Protein AF-A0A8J2IE75-F1 (afdb_monomer_lite)

Organism: NCBI:txid119953

InterPro domains:
  IPR010730 Heterokaryon incompatibility [PF06985] (100-246)

Radius of gyration: 20.46 Å; chains: 1; bounding box: 69×43×60 Å

pLDDT: mean 77.26, std 18.81, range [24.53, 98.06]

Foldseek 3Di:
DDDPDPADWAKEFDPDDPVPPPGPHFHDWDQFCLDPVNLVVQLVVLVVLQVPLVCPQVLNVDDDDDDFAQWWWFWDQDPVGIWIAIDGRVPPDPPDPQHEEEEAEAAAPDNQDFAAPVCNVVRRVTDDLVSFAQAVNLVSVSCVSNPHRIYDDCRHGFHPPDPPSCVVRVVCVLVVLLRHSEYEYQLPDNHSNPHQRDGADADPQKDWDWDQDPVRDTIIMIMHGPVVVVVSCPGPSNPDPVVVSNVPRHSHYHYRTRTGDD

Secondary structure (DSSP, 8-state):
--------EEEE--TT-GGGTTS--BPP--SSTT-HHHHHHHHHHHHHHHHT-SSSSTTTT--------SEEEEEEEETTEEEEEEEEGGGS-TT--S--EEEEE---S--S----TTTHHHHHH---GGGS-HHHHHHHHHHHHHT-SEEE-HHHHS-TT-HHHHHHHHHHHHHHHHH-SEEEEE-S-SSTTT-S-SPP---TT-EEEEEE-TTS-EEEEEEEEHHHHHHHHTSTTTTSTTHHHHHHH-SSEEE--SS---

Structure (mmCIF, N/CA/C/O backbone):
data_AF-A0A8J2IE75-F1
#
_entry.id   AF-A0A8J2IE75-F1
#
loop_
_atom_site.group_PDB
_atom_site.id
_atom_site.type_symbol
_atom_site.label_atom_id
_atom_site.label_alt_id
_atom_site.label_comp_id
_atom_site.label_asym_id
_atom_site.label_entity_id
_atom_site.label_seq_id
_atom_site.pdbx_PDB_ins_code
_atom_site.Cartn_x
_atom_site.Cartn_y
_atom_site.Cartn_z
_atom_site.occupancy
_atom_site.B_iso_or_equiv
_atom_site.auth_seq_id
_atom_site.auth_comp_id
_atom_site.auth_asym_id
_atom_site.auth_atom_id
_atom_site.pdbx_PDB_model_num
ATOM 1 N N . MET A 1 1 ? 49.402 -20.987 -9.834 1.00 31.31 1 MET A N 1
ATOM 2 C CA . MET A 1 1 ? 48.646 -19.854 -10.408 1.00 31.31 1 MET A CA 1
ATOM 3 C C . MET A 1 1 ? 47.177 -20.227 -10.403 1.00 31.31 1 MET A C 1
ATOM 5 O O . MET A 1 1 ? 46.798 -21.130 -11.133 1.00 31.31 1 MET A O 1
ATOM 9 N N . ARG A 1 2 ? 46.382 -19.639 -9.503 1.00 25.55 2 ARG A N 1
ATOM 10 C CA . ARG A 1 2 ? 44.928 -19.842 -9.479 1.00 25.55 2 ARG A CA 1
ATOM 11 C C . ARG A 1 2 ? 44.323 -18.930 -10.543 1.00 25.55 2 ARG A C 1
ATOM 13 O O . ARG A 1 2 ? 44.574 -17.729 -10.510 1.00 25.55 2 ARG A O 1
ATOM 20 N N . HIS A 1 3 ? 43.582 -19.507 -11.483 1.00 24.53 3 HIS A N 1
ATOM 21 C CA . HIS A 1 3 ? 42.699 -18.740 -12.354 1.00 24.53 3 HIS A CA 1
ATOM 22 C C . HIS A 1 3 ? 41.699 -17.975 -11.471 1.00 24.53 3 HIS A C 1
ATOM 24 O O . HIS A 1 3 ? 41.117 -18.590 -10.575 1.00 24.53 3 HIS A O 1
ATOM 30 N N . PRO A 1 4 ? 41.500 -16.663 -11.672 1.00 30.36 4 PRO A N 1
ATOM 31 C CA . PRO A 1 4 ? 40.387 -15.970 -11.050 1.00 30.36 4 PRO A CA 1
ATOM 32 C C . PRO A 1 4 ? 39.108 -16.487 -11.714 1.00 30.36 4 PRO A C 1
ATOM 34 O O . PRO A 1 4 ? 38.895 -16.274 -12.909 1.00 30.36 4 PRO A O 1
ATOM 37 N N . GLU A 1 5 ? 38.281 -17.216 -10.965 1.00 31.00 5 GLU A N 1
ATOM 38 C CA . GLU A 1 5 ? 36.917 -17.501 -11.400 1.00 31.00 5 GLU A CA 1
ATOM 39 C C . GLU A 1 5 ? 36.186 -16.164 -11.540 1.00 31.00 5 GLU A C 1
ATOM 41 O O . GLU A 1 5 ? 35.927 -15.461 -10.562 1.00 31.00 5 GLU A O 1
ATOM 46 N N . PHE A 1 6 ? 35.895 -15.778 -12.781 1.00 34.22 6 PHE A N 1
ATOM 47 C CA . PHE A 1 6 ? 35.007 -14.662 -13.059 1.00 34.22 6 PHE A CA 1
ATOM 48 C C . PHE A 1 6 ? 33.631 -15.010 -12.485 1.00 34.22 6 PHE A C 1
ATOM 50 O O . PHE A 1 6 ? 32.978 -15.944 -12.948 1.00 34.22 6 PHE A O 1
ATOM 57 N N . GLY A 1 7 ? 33.215 -14.269 -11.455 1.00 37.53 7 GLY A N 1
ATOM 58 C CA . GLY A 1 7 ? 31.926 -14.445 -10.794 1.00 37.53 7 GLY A CA 1
ATOM 59 C C . GLY A 1 7 ? 30.775 -14.472 -11.799 1.00 37.53 7 GLY A C 1
ATOM 60 O O . GLY A 1 7 ? 30.774 -13.713 -12.770 1.00 37.53 7 GLY A O 1
ATOM 61 N N . LYS A 1 8 ? 29.812 -15.373 -11.567 1.00 40.66 8 LYS A N 1
ATOM 62 C CA . LYS A 1 8 ? 28.596 -15.530 -12.376 1.00 40.66 8 LYS A CA 1
ATOM 63 C C . LYS A 1 8 ? 27.978 -14.152 -12.663 1.00 40.66 8 LYS A C 1
ATOM 65 O O . LYS A 1 8 ? 27.590 -13.448 -11.733 1.00 40.66 8 LYS A O 1
ATOM 70 N N . LYS A 1 9 ? 27.936 -13.764 -13.940 1.00 41.84 9 LYS A N 1
ATOM 71 C CA . LYS A 1 9 ? 27.314 -12.525 -14.429 1.00 41.84 9 LYS A CA 1
ATOM 72 C C . LYS A 1 9 ? 25.872 -12.838 -14.828 1.00 41.84 9 LYS A C 1
ATOM 74 O O . LYS A 1 9 ? 25.649 -13.858 -15.475 1.00 41.84 9 LYS A O 1
ATOM 79 N N . GLN A 1 10 ? 24.922 -11.981 -14.465 1.00 49.03 10 GLN A N 1
ATOM 80 C CA . GLN A 1 10 ? 23.554 -12.028 -14.993 1.00 49.03 10 GLN A CA 1
ATOM 81 C C . GLN A 1 10 ? 23.362 -10.881 -15.991 1.00 49.03 10 GLN A C 1
ATOM 83 O O . GLN A 1 10 ? 23.941 -9.803 -15.826 1.00 49.03 10 GLN A O 1
ATOM 88 N N . ILE A 1 11 ? 22.609 -11.143 -17.058 1.00 47.25 11 ILE A N 1
ATOM 89 C CA . ILE A 1 11 ? 22.367 -10.207 -18.160 1.00 47.25 11 ILE A CA 1
ATOM 90 C C . ILE A 1 11 ? 20.883 -9.851 -18.131 1.00 47.25 11 ILE A C 1
ATOM 92 O O . ILE A 1 11 ? 20.051 -10.742 -18.233 1.00 47.25 11 ILE A O 1
ATOM 96 N N . LEU A 1 12 ? 20.561 -8.565 -17.978 1.00 51.00 12 LEU A N 1
ATOM 97 C CA . LEU A 1 12 ? 19.183 -8.071 -18.033 1.00 51.00 12 LEU A CA 1
ATOM 98 C C . LEU A 1 12 ? 18.911 -7.550 -19.455 1.00 51.00 12 LEU A C 1
ATOM 100 O O . LEU A 1 12 ? 19.639 -6.669 -19.936 1.00 51.00 12 LEU A O 1
ATOM 104 N N . THR A 1 13 ? 17.894 -8.090 -20.124 1.00 42.47 13 THR A N 1
ATOM 105 C CA . THR A 1 13 ? 17.509 -7.781 -21.516 1.00 42.47 13 THR A CA 1
ATOM 106 C C . THR A 1 13 ? 16.141 -7.082 -21.554 1.00 42.47 13 THR A C 1
ATOM 108 O O . THR A 1 13 ? 15.411 -7.065 -20.564 1.00 42.47 13 THR A O 1
ATOM 111 N N . GLN A 1 14 ? 15.796 -6.414 -22.662 1.00 40.91 14 GLN A N 1
ATOM 112 C CA . GLN A 1 14 ? 14.449 -5.858 -22.848 1.00 40.91 14 GLN A CA 1
ATOM 113 C C . GLN A 1 14 ? 13.489 -6.948 -23.348 1.00 40.91 14 GLN A C 1
ATOM 115 O O . GLN A 1 14 ? 13.896 -7.898 -24.006 1.00 40.91 14 GLN A O 1
ATOM 120 N N . ALA A 1 15 ? 12.201 -6.827 -23.013 1.00 39.53 15 ALA A N 1
ATOM 121 C CA . ALA A 1 15 ? 11.195 -7.796 -23.434 1.00 39.53 15 ALA A CA 1
ATOM 122 C C . ALA A 1 15 ? 11.012 -7.761 -24.964 1.00 39.53 15 ALA A C 1
ATOM 124 O O . ALA A 1 15 ? 10.585 -6.736 -25.497 1.00 39.53 15 ALA A O 1
ATOM 125 N N . GLY A 1 16 ? 11.298 -8.881 -25.641 1.00 43.88 16 GLY A N 1
ATOM 126 C CA . GLY A 1 16 ? 11.045 -9.061 -27.078 1.00 43.88 16 GLY A CA 1
ATOM 127 C C . GLY A 1 16 ? 12.167 -9.695 -27.908 1.00 43.88 16 GLY A C 1
ATOM 128 O O . GLY A 1 16 ? 11.951 -9.902 -29.098 1.00 43.88 16 GLY A O 1
ATOM 129 N N . ASP A 1 17 ? 13.322 -10.033 -27.324 1.00 41.34 17 ASP A N 1
ATOM 130 C CA . ASP A 1 17 ? 14.507 -10.443 -28.095 1.00 41.34 17 ASP A CA 1
ATOM 131 C C . ASP A 1 17 ? 14.844 -11.941 -28.041 1.00 41.34 17 ASP A C 1
ATOM 133 O O . ASP A 1 17 ? 14.880 -12.558 -26.981 1.00 41.34 17 ASP A O 1
ATOM 137 N N . ASP A 1 18 ? 15.224 -12.509 -29.193 1.00 42.56 18 ASP A N 1
ATOM 138 C CA . ASP A 1 18 ? 15.774 -13.875 -29.355 1.00 42.56 18 ASP A CA 1
ATOM 139 C C . ASP A 1 18 ? 17.221 -14.014 -28.817 1.00 42.56 18 ASP A C 1
ATOM 141 O O . ASP A 1 18 ? 17.862 -15.057 -28.929 1.00 42.56 18 ASP A O 1
ATOM 145 N N . LEU A 1 19 ? 17.758 -12.964 -28.184 1.00 43.94 19 LEU A N 1
ATOM 146 C CA . LEU A 1 19 ? 19.047 -13.010 -27.480 1.00 43.94 19 LEU A CA 1
ATOM 147 C C . LEU A 1 19 ? 18.981 -13.844 -26.181 1.00 43.94 19 LEU A C 1
ATOM 149 O O . LEU A 1 19 ? 20.022 -14.176 -25.614 1.00 43.94 19 LEU A O 1
ATOM 153 N N . GLY A 1 20 ? 17.771 -14.202 -25.738 1.00 41.31 20 GLY A N 1
ATOM 154 C CA . GLY A 1 20 ? 17.464 -14.915 -24.497 1.00 41.31 20 GLY A CA 1
ATOM 155 C C . GLY A 1 20 ? 17.652 -16.434 -24.500 1.00 41.31 20 GLY A C 1
ATOM 156 O O . GLY A 1 20 ? 17.526 -17.080 -23.458 1.00 41.31 20 GLY A O 1
ATOM 157 N N . ARG A 1 21 ? 17.982 -17.069 -25.638 1.00 38.78 21 ARG A N 1
ATOM 158 C CA . ARG A 1 21 ? 18.232 -18.525 -25.671 1.00 38.78 21 ARG A CA 1
ATOM 159 C C . ARG A 1 21 ? 19.550 -18.878 -24.967 1.00 38.78 21 ARG A C 1
ATOM 161 O O . ARG A 1 21 ? 20.581 -19.071 -25.603 1.00 38.78 21 ARG A O 1
ATOM 168 N N . GLY A 1 22 ? 19.496 -18.998 -23.640 1.00 39.81 22 GLY A N 1
ATOM 169 C CA . GLY A 1 22 ? 20.599 -19.441 -22.777 1.00 39.81 22 GLY A CA 1
ATOM 170 C C . GLY A 1 22 ? 21.086 -18.413 -21.753 1.00 39.81 22 GLY A C 1
ATOM 171 O O . GLY A 1 22 ? 21.993 -18.724 -20.980 1.00 39.81 22 GLY A O 1
ATOM 172 N N . LEU A 1 23 ? 20.496 -17.217 -21.716 1.00 47.19 23 LEU A N 1
ATOM 173 C CA . LEU A 1 23 ? 20.739 -16.208 -20.686 1.00 47.19 23 LEU A CA 1
ATOM 174 C C . LEU A 1 23 ? 19.505 -16.139 -19.781 1.00 47.19 23 LEU A C 1
ATOM 176 O O . LEU A 1 23 ? 18.385 -16.217 -20.269 1.00 47.19 23 LEU A O 1
ATOM 180 N N . ASN A 1 24 ? 19.696 -16.046 -18.462 1.00 43.94 24 ASN A N 1
ATOM 181 C CA . ASN A 1 24 ? 18.584 -15.812 -17.536 1.00 43.94 24 ASN A CA 1
ATOM 182 C C . ASN A 1 24 ? 18.007 -14.417 -17.824 1.00 43.94 24 ASN A C 1
ATOM 184 O O . ASN A 1 24 ? 18.530 -13.431 -17.308 1.00 43.94 24 ASN A O 1
ATOM 188 N N . ASP A 1 25 ? 16.985 -14.349 -18.676 1.00 46.88 25 ASP A N 1
ATOM 189 C CA . ASP A 1 25 ? 16.278 -13.120 -19.032 1.00 46.88 25 ASP A CA 1
ATOM 190 C C . ASP A 1 25 ? 15.529 -12.577 -17.814 1.00 46.88 25 ASP A C 1
ATOM 192 O O . ASP A 1 25 ? 14.413 -12.987 -17.494 1.00 46.88 25 ASP A O 1
ATOM 196 N N . CYS A 1 26 ? 16.144 -11.631 -17.118 1.00 50.06 26 CYS A N 1
ATOM 197 C CA . CYS A 1 26 ? 15.446 -10.802 -16.147 1.00 50.06 26 CYS A CA 1
ATOM 198 C C . CYS A 1 26 ? 14.923 -9.542 -16.848 1.00 50.06 26 CYS A C 1
ATOM 200 O O . CYS A 1 26 ? 15.597 -8.964 -17.708 1.00 50.06 26 CYS A O 1
ATOM 202 N N . ARG A 1 27 ? 13.718 -9.111 -16.460 1.00 55.66 27 ARG A N 1
ATOM 203 C CA . ARG A 1 27 ? 13.031 -7.953 -17.047 1.00 55.66 27 ARG A CA 1
ATOM 204 C C . ARG A 1 27 ? 13.875 -6.676 -16.903 1.00 55.66 27 ARG A C 1
ATOM 206 O O . ARG A 1 27 ? 14.602 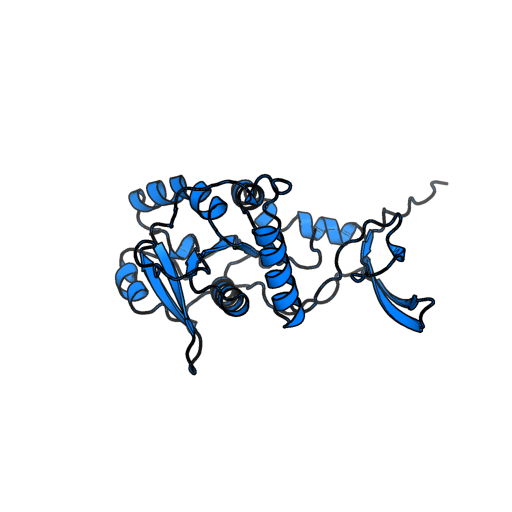-6.521 -15.918 1.00 55.66 27 ARG A O 1
ATOM 213 N N . PRO A 1 28 ? 13.772 -5.730 -17.853 1.00 58.09 28 PRO A N 1
ATOM 214 C CA . PRO A 1 28 ? 14.539 -4.498 -17.788 1.00 58.09 28 PRO A CA 1
ATOM 215 C C . PRO A 1 28 ? 14.146 -3.686 -16.549 1.00 58.09 28 PRO A C 1
ATOM 217 O O . PRO A 1 28 ? 12.966 -3.528 -16.233 1.00 58.09 28 PRO A O 1
ATOM 220 N N . ILE A 1 29 ? 15.149 -3.129 -15.868 1.00 63.41 29 ILE A N 1
ATOM 221 C CA . ILE A 1 29 ? 14.944 -2.278 -14.694 1.00 63.41 29 ILE A CA 1
ATOM 222 C C . ILE A 1 29 ? 14.234 -1.002 -15.150 1.00 63.41 29 ILE A C 1
ATOM 224 O O . ILE A 1 29 ? 14.841 -0.122 -15.766 1.00 63.41 29 ILE A O 1
ATOM 228 N N . SER A 1 30 ? 12.946 -0.877 -14.833 1.00 70.88 30 SER A N 1
ATOM 229 C CA . SER A 1 30 ? 12.264 0.412 -14.930 1.00 70.88 30 SER A CA 1
ATOM 230 C C . SER A 1 30 ? 12.963 1.394 -13.979 1.00 70.88 30 SER A C 1
ATOM 232 O O . SER A 1 30 ? 13.341 1.004 -12.885 1.00 70.88 30 SER A O 1
ATOM 234 N N . LEU A 1 31 ? 13.206 2.651 -14.355 1.00 72.31 31 LEU A N 1
ATOM 235 C CA . LEU A 1 31 ? 13.865 3.615 -13.450 1.00 72.31 31 LEU A CA 1
ATOM 236 C C . LEU A 1 31 ? 12.861 4.381 -12.579 1.00 72.31 31 LEU A C 1
ATOM 238 O O . LEU A 1 31 ? 13.187 4.818 -11.476 1.00 72.31 31 LEU A O 1
ATOM 242 N N . ASP A 1 32 ? 11.621 4.475 -13.043 1.00 81.19 32 ASP A N 1
ATOM 243 C CA . ASP A 1 32 ? 10.509 5.058 -12.308 1.00 81.19 32 ASP A CA 1
ATOM 244 C C . ASP A 1 32 ? 9.474 3.956 -12.012 1.00 81.19 32 ASP A C 1
ATOM 246 O O . ASP A 1 32 ? 8.857 3.415 -12.940 1.00 81.19 32 ASP A O 1
ATOM 250 N N . PRO A 1 33 ? 9.307 3.560 -10.735 1.00 81.19 33 PRO A N 1
ATOM 251 C CA . PRO A 1 33 ? 8.394 2.485 -10.355 1.00 81.19 33 PRO A CA 1
ATOM 252 C C . PRO A 1 33 ? 6.932 2.762 -10.713 1.00 81.19 33 PRO A C 1
ATOM 254 O O . PRO A 1 33 ? 6.176 1.801 -10.811 1.00 81.19 33 PRO A O 1
ATOM 257 N N . LEU A 1 34 ? 6.550 4.015 -10.978 1.00 85.06 34 LEU A N 1
ATOM 258 C CA . LEU A 1 34 ? 5.210 4.387 -11.437 1.00 85.06 34 LEU A CA 1
ATOM 259 C C . LEU A 1 34 ? 5.218 5.145 -12.770 1.00 85.06 34 LEU A C 1
ATOM 261 O O . LEU A 1 34 ? 4.305 5.920 -13.037 1.00 85.06 34 LEU A O 1
ATOM 265 N N . SER A 1 35 ? 6.200 4.895 -13.644 1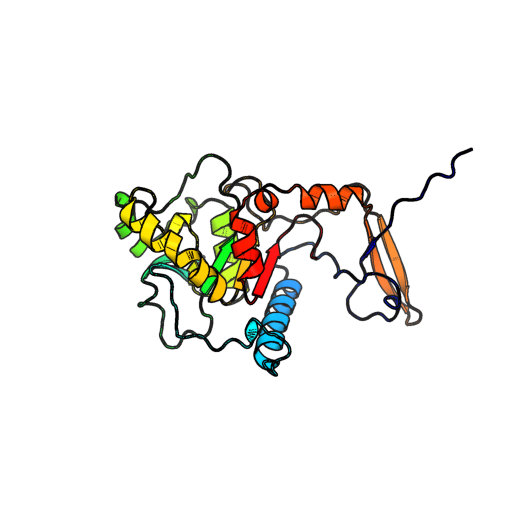.00 87.12 35 SER A N 1
ATOM 266 C CA . SER A 1 35 ? 6.092 5.379 -15.026 1.00 87.12 35 SER A CA 1
ATOM 267 C C . SER A 1 35 ? 4.813 4.851 -15.688 1.00 87.12 35 SER A C 1
ATOM 269 O O . SER A 1 35 ? 4.395 3.725 -15.396 1.00 87.12 35 SER A O 1
ATOM 271 N N . ASP A 1 36 ? 4.242 5.605 -16.631 1.00 87.25 36 ASP A N 1
ATOM 272 C CA . ASP A 1 36 ? 3.045 5.185 -17.380 1.00 87.25 36 ASP A CA 1
ATOM 273 C C . ASP A 1 36 ? 3.207 3.780 -17.969 1.00 87.25 36 ASP A C 1
ATOM 275 O O . ASP A 1 36 ? 2.296 2.955 -17.907 1.00 87.25 36 ASP A O 1
ATOM 279 N N . ARG A 1 37 ? 4.410 3.476 -18.477 1.00 86.19 37 ARG A N 1
ATOM 280 C CA . ARG A 1 37 ? 4.740 2.150 -18.997 1.00 86.19 37 ARG A CA 1
ATOM 281 C C . ARG A 1 37 ? 4.670 1.077 -17.911 1.00 86.19 37 ARG A C 1
ATOM 283 O O . ARG A 1 37 ? 4.036 0.055 -18.137 1.00 86.19 37 ARG A O 1
ATOM 290 N N . THR A 1 38 ? 5.266 1.322 -16.741 1.00 86.69 38 THR A N 1
ATOM 291 C CA . THR A 1 38 ? 5.213 0.387 -15.604 1.00 86.69 38 THR A CA 1
ATOM 292 C C . THR A 1 38 ? 3.766 0.125 -15.178 1.00 86.69 38 THR A C 1
ATOM 294 O O . THR A 1 38 ? 3.393 -1.019 -14.940 1.00 86.69 38 THR A O 1
ATOM 297 N N . ILE A 1 39 ? 2.940 1.173 -15.099 1.00 90.19 39 ILE A N 1
ATOM 298 C CA . ILE A 1 39 ? 1.526 1.064 -14.711 1.00 90.19 39 ILE A CA 1
ATOM 299 C C . ILE A 1 39 ? 0.748 0.214 -15.722 1.00 90.19 39 ILE A C 1
ATOM 301 O O . ILE A 1 39 ? -0.024 -0.657 -15.318 1.00 90.19 39 ILE A O 1
ATOM 305 N N . ILE A 1 40 ? 0.953 0.452 -17.023 1.00 89.75 40 ILE A N 1
ATOM 306 C CA . ILE A 1 40 ? 0.339 -0.339 -18.098 1.00 89.75 40 ILE A CA 1
ATOM 307 C C . ILE A 1 40 ? 0.770 -1.802 -17.982 1.00 89.75 40 ILE A C 1
ATOM 309 O O . ILE A 1 40 ? -0.092 -2.673 -17.910 1.00 89.75 40 ILE A O 1
ATOM 313 N N . ASP A 1 41 ? 2.076 -2.062 -17.878 1.00 88.69 41 ASP A N 1
ATOM 314 C CA . ASP A 1 41 ? 2.619 -3.420 -17.806 1.00 88.69 41 ASP A CA 1
ATOM 315 C C . ASP A 1 41 ? 2.055 -4.189 -16.593 1.00 88.69 41 ASP A C 1
ATOM 317 O O . ASP A 1 41 ? 1.598 -5.321 -16.734 1.00 88.69 41 ASP A O 1
ATOM 321 N N . VAL A 1 42 ? 2.004 -3.569 -15.404 1.00 89.25 42 VAL A N 1
ATOM 322 C CA . VAL A 1 42 ? 1.445 -4.201 -14.191 1.00 89.25 42 VAL A CA 1
ATOM 323 C C . VAL A 1 42 ? -0.039 -4.530 -14.368 1.00 89.25 42 VAL A C 1
ATOM 325 O O . VAL A 1 42 ? -0.472 -5.629 -14.015 1.00 89.25 42 VAL A O 1
ATOM 328 N N . ARG A 1 43 ? -0.827 -3.611 -14.939 1.00 90.00 43 ARG A N 1
ATOM 329 C CA . ARG A 1 43 ? -2.253 -3.842 -15.218 1.00 90.00 43 ARG A CA 1
ATOM 330 C C . ARG A 1 43 ? -2.463 -4.960 -16.233 1.00 90.00 43 ARG A C 1
ATOM 332 O O . ARG A 1 43 ? -3.337 -5.800 -16.030 1.00 90.00 43 ARG A O 1
ATOM 339 N N . GLU A 1 44 ? -1.661 -4.995 -17.292 1.00 88.62 44 GLU A N 1
ATOM 340 C CA . GLU A 1 44 ? -1.711 -6.053 -18.302 1.00 88.62 44 GLU A CA 1
ATOM 341 C C . GLU A 1 44 ? -1.338 -7.415 -17.713 1.00 88.62 44 GLU A C 1
ATOM 343 O O . GLU A 1 44 ? -2.009 -8.401 -18.010 1.00 88.62 44 GLU A O 1
ATOM 348 N N . TRP A 1 45 ? -0.328 -7.490 -16.840 1.00 86.75 45 TRP A N 1
ATOM 349 C CA . TRP A 1 45 ? 0.049 -8.743 -16.179 1.00 86.75 45 TRP A CA 1
ATOM 350 C C . TRP A 1 45 ? -1.042 -9.262 -15.244 1.00 86.75 45 TRP A C 1
ATOM 352 O O . TRP A 1 45 ? -1.353 -10.452 -15.296 1.00 86.75 45 TRP A O 1
ATOM 362 N N . MET A 1 46 ? -1.649 -8.388 -14.432 1.00 86.38 46 MET A N 1
ATOM 363 C CA . MET A 1 46 ? -2.781 -8.769 -13.575 1.00 86.38 46 MET A CA 1
ATOM 364 C C . MET A 1 46 ? -3.956 -9.265 -14.419 1.00 86.38 46 MET A C 1
ATOM 366 O O . MET A 1 46 ? -4.482 -10.345 -14.167 1.00 86.38 46 MET A O 1
ATOM 370 N N . LYS A 1 47 ? -4.318 -8.523 -15.473 1.00 85.19 47 LYS A N 1
ATOM 371 C CA . LYS A 1 47 ? -5.418 -8.900 -16.363 1.00 85.19 47 LYS A CA 1
ATOM 372 C C . LYS A 1 47 ? -5.155 -10.237 -17.055 1.00 85.19 47 LYS A C 1
ATOM 374 O O . LYS A 1 47 ? -6.019 -11.102 -17.055 1.00 85.19 47 LYS A O 1
ATOM 379 N N . LYS A 1 48 ? -3.953 -10.433 -17.602 1.00 83.75 48 LYS A N 1
ATOM 380 C CA . LYS A 1 48 ? -3.567 -11.691 -18.248 1.00 83.75 48 LYS A CA 1
ATOM 381 C C . LYS A 1 48 ? -3.689 -12.870 -17.282 1.00 83.75 48 LYS A C 1
ATOM 383 O O . LYS A 1 48 ? -4.245 -13.896 -17.644 1.00 83.75 48 LYS A O 1
ATOM 388 N N . CYS A 1 49 ? -3.223 -12.703 -16.045 1.00 79.31 49 CYS A N 1
ATOM 389 C CA . CYS A 1 49 ? -3.335 -13.725 -15.007 1.00 79.31 49 CYS A CA 1
ATOM 390 C C . CYS A 1 49 ? -4.796 -14.064 -14.656 1.00 79.31 49 CYS A C 1
ATOM 392 O O . CYS A 1 49 ? -5.122 -15.222 -14.395 1.00 79.31 49 CYS A O 1
ATOM 394 N N . GLU A 1 50 ? -5.677 -13.063 -14.652 1.00 78.31 50 GLU A N 1
ATOM 395 C CA . GLU A 1 50 ? -7.106 -13.222 -14.372 1.00 78.31 50 GLU A CA 1
ATOM 396 C C . GLU A 1 50 ? -7.887 -13.842 -15.540 1.00 78.31 50 GLU A C 1
ATOM 398 O O . GLU A 1 50 ? -8.790 -14.644 -15.298 1.00 78.31 50 GLU A O 1
ATOM 403 N N . ASP A 1 51 ? -7.529 -13.499 -16.778 1.00 76.19 51 ASP A N 1
ATOM 404 C CA . ASP A 1 51 ? -8.137 -14.026 -18.004 1.00 76.19 51 ASP A CA 1
ATOM 405 C C . ASP A 1 51 ? -7.685 -15.478 -18.272 1.00 76.19 51 ASP A C 1
ATOM 407 O O . ASP A 1 51 ? -8.475 -16.311 -18.717 1.00 76.19 51 ASP A O 1
ATOM 411 N N . GLU A 1 52 ? -6.433 -15.815 -17.943 1.00 68.81 52 GLU A N 1
ATOM 412 C CA . GLU A 1 52 ? -5.829 -17.147 -18.103 1.00 68.81 52 GLU A CA 1
ATOM 413 C C . GLU A 1 52 ? -6.049 -18.051 -16.872 1.00 68.81 52 GLU A C 1
ATOM 415 O O . GLU A 1 52 ? -5.207 -18.881 -16.532 1.00 68.81 52 GLU A O 1
ATOM 420 N N . ARG A 1 53 ? -7.203 -17.943 -16.194 1.00 63.59 53 ARG A N 1
ATOM 421 C CA . ARG A 1 53 ? -7.642 -18.893 -15.144 1.00 63.59 53 ARG A CA 1
ATOM 422 C C . ARG A 1 53 ? -8.010 -20.270 -15.727 1.00 63.59 53 ARG A C 1
ATOM 424 O O . ARG A 1 53 ? -9.060 -20.833 -15.432 1.00 63.59 53 ARG A O 1
ATOM 431 N N . ASP A 1 54 ? -7.143 -20.827 -16.563 1.00 59.75 54 ASP A N 1
ATOM 432 C CA . ASP A 1 54 ? -7.270 -22.141 -17.196 1.00 59.75 54 ASP A CA 1
ATOM 433 C C . ASP A 1 54 ? -6.777 -23.294 -16.295 1.00 59.75 54 ASP A C 1
ATOM 435 O O . ASP A 1 54 ? -6.749 -24.454 -16.708 1.00 59.75 54 ASP A O 1
ATOM 439 N N . GLY A 1 55 ? -6.398 -22.987 -15.048 1.00 58.53 55 GLY A N 1
ATOM 440 C CA . GLY A 1 55 ? -5.848 -23.936 -14.081 1.00 58.53 55 GLY A CA 1
ATOM 441 C C . GLY A 1 55 ? -4.319 -24.028 -14.076 1.00 58.53 55 GLY A C 1
ATOM 442 O O . GLY A 1 55 ? -3.763 -24.704 -13.206 1.00 58.53 55 GLY A O 1
ATOM 443 N N . SER A 1 56 ? -3.617 -23.329 -14.976 1.00 63.97 56 SER A N 1
ATOM 444 C CA . SER A 1 56 ? -2.148 -23.226 -14.950 1.00 63.97 56 SER A CA 1
ATOM 445 C C . SER A 1 56 ? -1.639 -22.439 -13.731 1.00 63.97 56 SER A C 1
ATOM 447 O O . SER A 1 56 ? -0.620 -22.795 -13.131 1.00 63.97 56 SER A O 1
ATOM 449 N N . HIS A 1 57 ? -2.388 -21.426 -13.282 1.00 67.38 57 HIS A N 1
ATOM 450 C CA . HIS A 1 57 ? -2.086 -20.643 -12.083 1.00 67.38 57 HIS A CA 1
ATOM 451 C C . HIS A 1 57 ? -2.777 -21.218 -10.844 1.00 67.38 57 HIS A C 1
ATOM 453 O O . HIS A 1 57 ? -3.886 -20.812 -10.494 1.00 67.38 57 HIS A O 1
ATOM 459 N N . LYS A 1 58 ? -2.111 -22.141 -10.140 1.00 64.00 58 LYS A N 1
ATOM 460 C CA . LYS A 1 58 ? -2.679 -22.840 -8.968 1.00 64.00 58 LYS A CA 1
ATOM 461 C C . LYS A 1 58 ? -3.229 -21.917 -7.877 1.00 64.00 58 LYS A C 1
ATOM 463 O O . LYS A 1 58 ? -4.239 -22.267 -7.290 1.00 64.00 58 LYS A O 1
ATOM 468 N N . ILE A 1 59 ? -2.579 -20.780 -7.609 1.00 66.06 59 ILE A N 1
ATOM 469 C CA . ILE A 1 59 ? -2.996 -19.817 -6.570 1.00 66.06 59 ILE A CA 1
ATOM 470 C C . ILE A 1 59 ? -4.126 -18.916 -7.091 1.00 66.06 59 ILE A C 1
ATOM 472 O O . ILE A 1 59 ? -5.149 -18.760 -6.435 1.00 66.06 59 ILE A O 1
ATOM 476 N N . CYS A 1 60 ? -3.991 -18.374 -8.304 1.00 66.44 60 CYS A N 1
ATOM 477 C CA . CYS A 1 60 ? -4.978 -17.448 -8.877 1.00 66.44 60 CYS A CA 1
ATOM 478 C C . CYS A 1 60 ? -6.275 -18.133 -9.340 1.00 66.44 60 CYS A C 1
ATOM 480 O O . CYS A 1 60 ? -7.294 -17.467 -9.518 1.00 66.44 60 CYS A O 1
ATOM 482 N N . SER A 1 61 ? -6.241 -19.456 -9.522 1.00 62.34 61 SER A N 1
ATOM 483 C CA . SER A 1 61 ? -7.405 -20.277 -9.875 1.00 62.34 61 SER A CA 1
ATOM 484 C C . SER A 1 61 ? -8.188 -20.768 -8.649 1.00 62.34 61 SER A C 1
ATOM 486 O O . SER A 1 61 ? -9.176 -21.483 -8.814 1.00 62.34 61 SER A O 1
ATOM 488 N N . LEU A 1 62 ? -7.768 -20.420 -7.423 1.00 61.25 62 LEU A N 1
ATOM 489 C CA . LEU A 1 62 ? -8.513 -20.773 -6.215 1.00 61.25 62 LEU A CA 1
ATOM 490 C C . LEU A 1 62 ? -9.823 -19.974 -6.160 1.00 61.25 62 LEU A C 1
ATOM 492 O O . LEU A 1 62 ? -9.835 -18.744 -6.066 1.00 61.25 62 LEU A O 1
ATOM 496 N N . SER A 1 63 ? -10.935 -20.704 -6.230 1.00 56.06 63 SER A N 1
ATOM 497 C CA . SER A 1 63 ? -12.264 -20.214 -5.871 1.00 56.06 63 SER A CA 1
ATOM 498 C C . SER A 1 63 ? -12.256 -19.857 -4.391 1.00 56.06 63 SER A C 1
ATOM 500 O O . SER A 1 63 ? -12.035 -20.738 -3.562 1.00 56.06 63 SER A O 1
ATOM 502 N N . GLU A 1 64 ? -12.525 -18.601 -4.061 1.00 62.03 64 GLU A N 1
ATOM 503 C CA . GLU A 1 64 ? -12.573 -18.141 -2.677 1.00 62.03 64 GLU A CA 1
ATOM 504 C C . GLU A 1 64 ? -13.941 -17.548 -2.356 1.00 62.03 64 GLU A C 1
ATOM 506 O O . GLU A 1 64 ? -14.526 -16.816 -3.160 1.00 62.03 64 GLU A O 1
ATOM 511 N N . ASP A 1 65 ? -14.435 -17.893 -1.165 1.00 63.00 65 ASP A N 1
ATOM 512 C CA . ASP A 1 65 ? -15.514 -17.170 -0.507 1.00 63.00 65 ASP A CA 1
ATOM 513 C C . ASP A 1 65 ? -15.142 -15.683 -0.421 1.00 63.00 65 ASP A C 1
ATOM 515 O O . ASP A 1 65 ? -13.972 -15.319 -0.299 1.00 63.00 65 ASP A O 1
ATOM 519 N N . ALA A 1 66 ? -16.134 -14.797 -0.492 1.00 74.69 66 ALA A N 1
ATOM 520 C CA . ALA A 1 66 ? -15.885 -13.362 -0.435 1.00 74.69 66 ALA A CA 1
ATOM 521 C C . ALA A 1 66 ? -15.320 -12.962 0.943 1.00 74.69 66 ALA A C 1
ATOM 523 O O . ALA A 1 66 ? -16.068 -12.789 1.905 1.00 74.69 66 ALA A O 1
ATOM 524 N N . PHE A 1 67 ? -13.999 -12.799 1.042 1.00 87.19 67 PHE A N 1
ATOM 525 C CA . PHE A 1 67 ? -13.336 -12.211 2.203 1.00 87.19 67 PHE A CA 1
ATOM 526 C C . PHE A 1 67 ? -13.099 -10.718 1.988 1.00 87.19 67 PHE A C 1
ATOM 528 O O . PHE A 1 67 ? -12.603 -10.284 0.947 1.00 87.19 67 PHE A O 1
ATOM 535 N N . VAL A 1 68 ? -13.377 -9.936 3.028 1.00 90.00 68 VAL A N 1
ATOM 536 C CA . VAL A 1 68 ? -12.954 -8.540 3.135 1.00 90.00 68 VAL A CA 1
ATOM 537 C C . VAL A 1 68 ? -12.357 -8.306 4.523 1.00 90.00 68 VAL A C 1
ATOM 539 O O . VAL A 1 68 ? -12.916 -8.800 5.506 1.00 90.00 68 VAL A O 1
ATOM 542 N N . PRO A 1 69 ? -11.254 -7.544 4.645 1.00 93.75 69 PRO A N 1
ATOM 543 C CA . PRO A 1 69 ? -10.699 -7.195 5.949 1.00 93.75 69 PRO A CA 1
ATOM 544 C C . PRO A 1 69 ? -11.716 -6.435 6.806 1.00 93.75 69 PRO A C 1
ATOM 546 O O . PRO A 1 69 ? -12.567 -5.719 6.279 1.00 93.75 69 PRO A O 1
ATOM 549 N N . THR A 1 70 ? -11.597 -6.484 8.133 1.00 96.25 70 THR A N 1
ATOM 550 C CA . THR A 1 70 ? -12.503 -5.736 9.025 1.00 96.25 70 THR A CA 1
ATOM 551 C C . THR A 1 70 ? -12.517 -4.243 8.700 1.00 96.25 70 THR A C 1
ATOM 553 O O . THR A 1 70 ? -13.573 -3.600 8.748 1.00 96.25 70 THR A O 1
ATOM 556 N N . ARG A 1 71 ? -11.354 -3.684 8.344 1.00 97.50 71 ARG A N 1
ATOM 557 C CA . ARG A 1 71 ? -11.156 -2.275 7.984 1.00 97.50 71 ARG A CA 1
ATOM 558 C C . ARG A 1 71 ? -10.208 -2.135 6.800 1.00 97.50 71 ARG A C 1
ATOM 560 O O . ARG A 1 71 ? -9.257 -2.898 6.681 1.00 97.50 71 ARG A O 1
ATOM 567 N N . VAL A 1 72 ? -10.448 -1.123 5.974 1.00 97.56 72 VAL A N 1
ATOM 568 C CA . VAL A 1 72 ? -9.570 -0.715 4.868 1.00 97.56 72 VAL A CA 1
ATOM 569 C C . VAL A 1 72 ? -9.518 0.808 4.782 1.00 97.56 72 VAL A C 1
ATOM 571 O O . VAL A 1 72 ? -10.429 1.502 5.242 1.00 97.56 72 VAL A O 1
ATOM 574 N N . ILE A 1 73 ? -8.464 1.343 4.172 1.00 98.06 73 ILE A N 1
ATOM 575 C CA . ILE A 1 73 ? -8.380 2.756 3.810 1.00 98.06 73 ILE A CA 1
ATOM 576 C C . ILE A 1 73 ? -9.012 2.933 2.430 1.00 98.06 73 ILE A C 1
ATOM 578 O O . ILE A 1 73 ? -8.487 2.424 1.443 1.00 98.06 73 ILE A O 1
ATOM 582 N N . LYS A 1 74 ? -10.113 3.683 2.352 1.00 97.62 74 LYS A N 1
ATOM 583 C CA . LYS A 1 74 ? -10.691 4.170 1.098 1.00 97.62 74 LYS A CA 1
ATOM 584 C C . LYS A 1 74 ? -9.889 5.367 0.591 1.00 97.62 74 LYS A C 1
ATOM 586 O O . LYS A 1 74 ? -9.671 6.326 1.336 1.00 97.62 74 LYS A O 1
ATOM 591 N N . ILE A 1 75 ? -9.502 5.312 -0.676 1.00 96.94 75 ILE A N 1
ATOM 592 C CA . ILE A 1 75 ? -8.836 6.378 -1.418 1.00 96.94 75 ILE A CA 1
ATOM 593 C C . ILE A 1 75 ? -9.879 7.112 -2.250 1.00 96.94 75 ILE A C 1
ATOM 595 O O . ILE A 1 75 ? -10.644 6.506 -2.994 1.00 96.94 75 ILE A O 1
ATOM 599 N N . ILE A 1 76 ? -9.907 8.433 -2.120 1.00 95.00 76 ILE A N 1
ATOM 600 C CA . ILE A 1 76 ? -10.811 9.312 -2.854 1.00 95.00 76 ILE A CA 1
ATOM 601 C C . ILE A 1 76 ? -9.945 10.336 -3.580 1.00 95.00 76 ILE A C 1
ATOM 603 O O . ILE A 1 76 ? -9.331 11.196 -2.947 1.00 95.00 76 ILE A O 1
ATOM 607 N N . ALA A 1 77 ? -9.880 10.231 -4.905 1.00 93.12 77 ALA A N 1
ATOM 608 C CA . ALA A 1 77 ? -9.189 11.207 -5.736 1.00 93.12 77 ALA A CA 1
ATOM 609 C C . ALA A 1 77 ? -10.076 12.440 -5.970 1.00 93.12 77 ALA A C 1
ATOM 611 O O . ALA A 1 77 ? -11.252 12.314 -6.312 1.00 93.12 77 ALA A O 1
ATOM 612 N N . SER A 1 78 ? -9.507 13.629 -5.790 1.00 90.75 78 SER A N 1
ATOM 613 C CA . SER A 1 78 ? -10.129 14.922 -6.083 1.00 90.75 78 SER A CA 1
ATOM 614 C C . SER A 1 78 ? -9.149 15.829 -6.831 1.00 90.75 78 SER A C 1
ATOM 616 O O . SER A 1 78 ? -7.958 15.529 -6.945 1.00 90.75 78 SER A O 1
ATOM 618 N N . GLU A 1 79 ? -9.626 16.980 -7.308 1.00 88.44 79 GLU A N 1
ATOM 619 C CA . GLU A 1 79 ? -8.761 18.013 -7.899 1.00 88.44 79 GLU A CA 1
ATOM 620 C C . GLU A 1 79 ? -7.710 18.541 -6.905 1.00 88.44 79 GLU A C 1
ATOM 622 O O . GLU A 1 79 ? -6.654 19.024 -7.306 1.00 88.44 79 GLU A O 1
ATOM 627 N N . GLN A 1 80 ? -7.984 18.441 -5.600 1.00 85.75 80 GLN A N 1
ATOM 628 C CA . GLN A 1 80 ? -7.102 18.900 -4.527 1.00 85.75 80 GLN A CA 1
ATOM 629 C C . GLN A 1 80 ? -6.101 17.825 -4.065 1.00 85.75 80 GLN A C 1
ATOM 631 O O . GLN A 1 80 ? -5.255 18.112 -3.213 1.00 85.75 80 GLN A O 1
ATOM 636 N N . GLY A 1 81 ? -6.170 16.610 -4.618 1.00 90.06 81 GLY A N 1
ATOM 637 C CA . GLY A 1 81 ? -5.270 15.498 -4.315 1.00 90.06 81 GLY A CA 1
ATOM 638 C C . GLY A 1 81 ? -6.000 14.245 -3.833 1.00 90.06 81 GLY A C 1
ATOM 639 O O . GLY A 1 81 ? -7.152 13.997 -4.178 1.00 90.06 81 GLY A O 1
ATOM 640 N N . LEU A 1 82 ? -5.304 13.418 -3.049 1.00 93.81 82 LEU A N 1
ATOM 641 C CA . LEU A 1 82 ? -5.871 12.195 -2.480 1.00 93.81 82 LEU A CA 1
ATOM 642 C C . LEU A 1 82 ? -6.377 12.445 -1.060 1.00 93.81 82 LEU A C 1
ATOM 644 O O . LEU A 1 82 ? -5.628 12.891 -0.188 1.00 93.81 82 LEU A O 1
ATOM 648 N N . HIS A 1 83 ? -7.637 12.092 -0.828 1.00 94.56 83 HIS A N 1
ATOM 649 C CA . HIS A 1 83 ? -8.255 12.034 0.489 1.00 94.56 83 HIS A CA 1
ATOM 650 C C . HIS A 1 83 ? -8.400 10.583 0.925 1.00 94.56 83 HIS A C 1
ATOM 652 O O . HIS A 1 83 ? -8.739 9.711 0.124 1.00 94.56 83 HIS A O 1
ATOM 658 N N . LEU A 1 84 ? -8.145 10.325 2.203 1.00 97.38 84 LEU A N 1
ATOM 659 C CA . LEU A 1 84 ? -8.075 8.977 2.747 1.00 97.38 84 LEU A CA 1
ATOM 660 C C . LEU A 1 84 ? -9.040 8.848 3.917 1.00 97.38 84 LEU A C 1
ATOM 662 O O . LEU A 1 84 ? -9.109 9.737 4.763 1.00 97.38 84 LEU A O 1
ATOM 666 N N . ARG A 1 85 ? -9.783 7.744 3.975 1.00 97.19 85 ARG A N 1
ATOM 667 C CA . ARG A 1 85 ? -10.726 7.460 5.064 1.00 97.19 85 ARG A CA 1
ATOM 668 C C . ARG A 1 85 ? -10.638 6.012 5.485 1.00 97.19 85 ARG A C 1
ATOM 670 O O . ARG A 1 85 ? -10.613 5.127 4.640 1.00 97.19 85 ARG A O 1
ATOM 677 N N . LEU A 1 86 ? -10.665 5.762 6.783 1.00 98.00 86 LEU A N 1
ATOM 678 C CA . LEU A 1 86 ? -10.834 4.423 7.318 1.00 98.00 86 LEU A CA 1
ATOM 679 C C . LEU A 1 86 ? -12.309 4.022 7.234 1.00 98.00 86 LEU A C 1
ATOM 681 O O . LEU A 1 86 ? -13.170 4.665 7.831 1.00 98.00 86 LEU A O 1
ATOM 685 N N . ILE A 1 87 ? -12.604 2.936 6.535 1.00 97.69 87 ILE A N 1
ATOM 686 C CA . ILE A 1 87 ? -13.951 2.364 6.471 1.00 97.69 87 ILE A CA 1
ATOM 687 C C . ILE A 1 87 ? -13.929 0.926 6.982 1.00 97.69 87 ILE A C 1
ATOM 689 O O . ILE A 1 87 ? -12.862 0.321 7.112 1.00 97.69 87 ILE A O 1
ATOM 693 N N . ARG A 1 88 ? -15.101 0.356 7.268 1.00 96.88 88 ARG A N 1
ATOM 694 C CA . ARG A 1 88 ? -15.197 -1.090 7.505 1.00 96.88 88 ARG A CA 1
ATOM 695 C C . ARG A 1 88 ? -15.161 -1.795 6.152 1.00 96.88 88 ARG A C 1
ATOM 697 O O . ARG A 1 88 ? -15.750 -1.284 5.205 1.00 96.88 88 ARG A O 1
ATOM 704 N N . GLY A 1 89 ? -14.540 -2.968 6.049 1.00 93.44 89 GLY A N 1
ATOM 705 C CA . GLY A 1 89 ? -14.481 -3.682 4.764 1.00 93.44 89 GLY A CA 1
ATOM 706 C C . GLY A 1 89 ? -15.854 -4.077 4.227 1.00 93.44 89 GLY A C 1
ATOM 707 O O . GLY A 1 89 ? -16.072 -4.053 3.026 1.00 93.44 89 GLY A O 1
ATOM 708 N N . LYS A 1 90 ? -16.832 -4.314 5.107 1.00 92.81 90 LYS A N 1
ATOM 709 C CA . LYS A 1 90 ? -18.234 -4.526 4.706 1.00 92.81 90 LYS A CA 1
ATOM 710 C C . LYS A 1 90 ? -18.921 -3.298 4.087 1.00 92.81 90 LYS A C 1
ATOM 712 O O . LYS A 1 90 ? -20.023 -3.431 3.577 1.00 92.81 90 LYS A O 1
ATOM 717 N N . ASP A 1 91 ? -18.317 -2.115 4.214 1.00 93.94 91 ASP A N 1
ATOM 718 C CA . ASP A 1 91 ? -18.795 -0.872 3.601 1.00 93.94 91 ASP A CA 1
ATOM 719 C C . ASP A 1 91 ? -18.065 -0.595 2.257 1.00 93.94 91 ASP A C 1
ATOM 721 O O . ASP A 1 91 ? -18.211 0.494 1.696 1.00 93.94 91 ASP A O 1
ATOM 725 N N . ILE A 1 92 ? -17.251 -1.540 1.750 1.00 91.25 92 ILE A N 1
ATOM 726 C CA . ILE A 1 92 ? -16.744 -1.522 0.367 1.00 91.25 92 ILE A CA 1
ATOM 727 C C . ILE A 1 92 ? -17.939 -1.613 -0.587 1.00 91.25 92 ILE A C 1
ATOM 729 O O . ILE A 1 92 ? -18.913 -2.317 -0.325 1.00 91.25 92 ILE A O 1
ATOM 733 N N . GLU A 1 93 ? -17.881 -0.863 -1.682 1.00 88.62 93 GLU A N 1
ATOM 734 C CA . GLU A 1 93 ? -18.983 -0.774 -2.635 1.00 88.62 93 GLU A CA 1
ATOM 735 C C . GLU A 1 93 ? -19.195 -2.119 -3.348 1.00 88.62 93 GLU A C 1
ATOM 737 O O . GLU A 1 93 ? -18.257 -2.683 -3.897 1.00 88.62 93 GLU A O 1
ATOM 742 N N . GLU A 1 94 ? -20.435 -2.625 -3.375 1.00 80.25 94 GLU A N 1
ATOM 743 C CA . GLU A 1 94 ? -20.762 -3.946 -3.956 1.00 80.25 94 GLU A CA 1
ATOM 744 C C . GLU A 1 94 ? -20.370 -4.084 -5.436 1.00 80.25 94 GLU A C 1
ATOM 746 O O . GLU A 1 94 ? -20.133 -5.184 -5.925 1.00 80.25 94 GLU A O 1
ATOM 751 N N . HIS A 1 95 ? -20.320 -2.961 -6.153 1.00 80.62 95 HIS A N 1
ATOM 752 C CA . HIS A 1 95 ? -19.956 -2.896 -7.564 1.00 80.62 95 HIS A CA 1
ATOM 753 C C . HIS A 1 95 ? -18.468 -2.590 -7.783 1.00 80.62 95 HIS A C 1
ATOM 755 O O . HIS A 1 95 ? -18.037 -2.481 -8.933 1.00 80.62 95 HIS A O 1
ATOM 761 N N . ASP A 1 96 ? -17.677 -2.447 -6.714 1.00 85.19 96 ASP A N 1
ATOM 762 C CA . ASP A 1 96 ? -16.235 -2.299 -6.840 1.00 85.19 96 ASP A CA 1
ATOM 763 C C . ASP A 1 96 ? -15.617 -3.634 -7.257 1.00 85.19 96 ASP A C 1
ATOM 765 O O . ASP A 1 96 ? -15.567 -4.608 -6.507 1.00 85.19 96 ASP A O 1
ATOM 769 N N . THR A 1 97 ? -15.117 -3.667 -8.487 1.00 83.88 97 THR A N 1
ATOM 770 C CA . THR A 1 97 ? -14.393 -4.822 -9.016 1.00 83.88 97 THR A CA 1
ATOM 771 C C . THR A 1 97 ? -12.887 -4.710 -8.800 1.00 83.88 97 THR A C 1
ATOM 773 O O . THR A 1 97 ? -12.162 -5.615 -9.208 1.00 83.88 97 THR A O 1
ATOM 776 N N . SER A 1 98 ? -12.389 -3.611 -8.220 1.00 85.06 98 SER A N 1
ATOM 777 C CA . SER A 1 98 ? -10.957 -3.396 -7.974 1.00 85.06 98 SER A CA 1
ATOM 778 C C . SER A 1 98 ? -10.460 -4.216 -6.783 1.00 85.06 98 SER A C 1
ATOM 780 O O . SER A 1 98 ? -9.295 -4.606 -6.747 1.00 85.06 98 SER A O 1
ATOM 782 N N . GLY A 1 99 ? -11.345 -4.557 -5.843 1.00 90.56 99 GLY A N 1
ATOM 783 C CA . GLY A 1 99 ? -10.965 -5.230 -4.606 1.00 90.56 99 GLY A CA 1
ATOM 784 C C . GLY A 1 99 ? -10.093 -4.320 -3.741 1.00 90.56 99 GLY A C 1
ATOM 785 O O . GLY A 1 99 ? -10.240 -3.099 -3.748 1.00 90.56 99 GLY A O 1
ATOM 786 N N . PHE A 1 100 ? -9.166 -4.903 -2.982 1.00 94.25 100 PHE A N 1
ATOM 787 C CA . PHE A 1 100 ? -8.225 -4.131 -2.172 1.00 94.25 100 PHE A CA 1
ATOM 788 C C . PHE A 1 100 ? -6.776 -4.507 -2.470 1.00 94.25 100 PHE A C 1
ATOM 790 O O . PHE A 1 100 ? -6.454 -5.654 -2.799 1.00 94.25 100 PHE A O 1
ATOM 797 N N . MET A 1 101 ? -5.904 -3.513 -2.321 1.00 96.12 101 MET A N 1
ATOM 798 C CA . MET A 1 101 ? -4.459 -3.677 -2.354 1.00 96.12 101 MET A CA 1
ATOM 799 C C . MET A 1 101 ? -3.932 -3.827 -0.924 1.00 96.12 101 MET A C 1
ATOM 801 O O . MET A 1 101 ? -4.286 -3.033 -0.056 1.00 96.12 101 MET A O 1
ATOM 805 N N . ALA A 1 102 ? -3.072 -4.801 -0.650 1.00 96.06 102 ALA A N 1
ATOM 806 C CA . ALA A 1 102 ? -2.373 -4.896 0.631 1.00 96.06 102 ALA A CA 1
ATOM 807 C C . ALA A 1 102 ? -0.972 -4.281 0.527 1.00 96.06 102 ALA A C 1
ATOM 809 O O . ALA A 1 102 ? -0.302 -4.406 -0.500 1.00 96.06 102 ALA A O 1
ATOM 810 N N . LEU A 1 103 ? -0.511 -3.626 1.593 1.00 94.94 103 LEU A N 1
ATOM 811 C CA . LEU A 1 103 ? 0.865 -3.147 1.703 1.00 94.94 103 LEU A CA 1
ATOM 812 C C . LEU A 1 103 ? 1.681 -4.062 2.623 1.00 94.94 103 LEU A C 1
ATOM 814 O O . LEU A 1 103 ? 1.319 -4.290 3.776 1.00 94.94 103 LEU A O 1
ATOM 818 N N . SER A 1 104 ? 2.820 -4.525 2.119 1.00 90.56 104 SER A N 1
ATOM 819 C CA . SER A 1 104 ? 3.889 -5.175 2.875 1.00 90.56 104 SER A CA 1
ATOM 820 C C . SER A 1 104 ? 5.081 -4.219 2.943 1.00 90.56 104 SER A C 1
ATOM 822 O O . SER A 1 104 ? 5.599 -3.786 1.910 1.00 90.56 104 SER A O 1
ATOM 824 N N . TYR A 1 105 ? 5.494 -3.821 4.149 1.00 88.56 105 TYR A N 1
ATOM 825 C CA . TYR A 1 105 ? 6.551 -2.823 4.324 1.00 88.56 105 TYR A CA 1
ATOM 826 C C . TYR A 1 105 ? 7.279 -2.939 5.670 1.00 88.56 105 TYR A C 1
ATOM 828 O O . TYR A 1 105 ? 6.805 -3.558 6.629 1.00 88.56 105 TYR A O 1
ATOM 836 N N . CYS A 1 106 ? 8.476 -2.348 5.752 1.00 82.19 106 CYS A N 1
ATOM 837 C CA . CYS A 1 106 ? 9.214 -2.270 7.007 1.00 82.19 106 CYS A CA 1
ATOM 838 C C . CYS A 1 106 ? 8.720 -1.073 7.814 1.00 82.19 106 CYS A C 1
ATOM 840 O O . CYS A 1 106 ? 8.818 0.069 7.368 1.00 82.19 106 CYS A O 1
ATOM 842 N N . TRP A 1 107 ? 8.250 -1.328 9.032 1.00 80.50 107 TRP A N 1
ATOM 843 C CA . TRP A 1 107 ? 7.897 -0.266 9.968 1.00 80.50 107 TRP A CA 1
ATOM 844 C C . TRP A 1 107 ? 9.120 0.610 10.269 1.00 80.50 107 TRP A C 1
ATOM 846 O O . TRP A 1 107 ? 9.082 1.813 10.023 1.00 80.50 107 TRP A O 1
ATOM 856 N N . GLY A 1 108 ? 10.212 -0.012 10.724 1.00 67.44 108 GLY A N 1
ATOM 857 C CA . GLY A 1 108 ? 11.520 0.608 10.938 1.00 67.44 108 GLY A CA 1
ATOM 858 C C . GLY A 1 108 ? 11.525 1.826 11.863 1.00 67.44 108 GLY A C 1
ATOM 859 O O . GLY A 1 108 ? 11.285 2.950 11.431 1.00 67.44 108 GLY A O 1
ATOM 860 N N . GLY A 1 109 ? 11.897 1.616 13.126 1.00 75.00 109 GLY A N 1
ATOM 861 C CA . GLY A 1 109 ? 11.935 2.683 14.132 1.00 75.00 109 GLY A CA 1
ATOM 862 C C . GLY A 1 109 ? 10.541 3.181 14.529 1.00 75.00 109 GLY A C 1
ATOM 863 O O . GLY A 1 109 ? 9.567 2.426 14.476 1.00 75.00 109 GLY A O 1
ATOM 864 N N . ASP A 1 110 ? 10.463 4.449 14.942 1.00 76.81 110 ASP A N 1
ATOM 865 C CA . ASP A 1 110 ? 9.232 5.070 15.437 1.00 76.81 110 ASP A CA 1
ATOM 866 C C . ASP A 1 110 ? 8.109 5.049 14.392 1.00 76.81 110 ASP A C 1
ATOM 868 O O . ASP A 1 110 ? 8.327 5.311 13.208 1.00 76.81 110 ASP A O 1
ATOM 872 N N . GLN A 1 111 ? 6.885 4.770 14.847 1.00 77.56 111 GLN A N 1
ATOM 873 C CA . GLN A 1 111 ? 5.678 4.775 14.022 1.00 77.56 111 GLN A CA 1
ATOM 874 C C . GLN A 1 111 ? 4.859 6.035 14.321 1.00 77.56 111 GLN A C 1
ATOM 876 O O . GLN A 1 111 ? 4.006 6.029 15.209 1.00 77.56 111 GLN A O 1
ATOM 881 N N . PRO A 1 112 ? 5.094 7.150 13.608 1.00 76.94 112 PRO A N 1
ATOM 882 C CA . PRO A 1 112 ? 4.474 8.427 13.954 1.00 76.94 112 PRO A CA 1
ATOM 883 C C . PRO A 1 112 ? 2.971 8.467 13.642 1.00 76.94 112 PRO A C 1
ATOM 885 O O . PRO A 1 112 ? 2.268 9.365 14.116 1.00 76.94 112 PRO A O 1
ATOM 888 N N . LYS A 1 113 ? 2.473 7.535 12.817 1.00 88.81 113 LYS A N 1
ATOM 889 C CA . LYS A 1 113 ? 1.054 7.396 12.485 1.00 88.81 113 LYS A CA 1
ATOM 890 C C . LYS A 1 113 ? 0.647 5.942 12.508 1.00 88.81 113 LYS A C 1
ATOM 892 O O . LYS A 1 113 ? 1.201 5.136 11.770 1.00 88.81 113 LYS A O 1
ATOM 897 N N . GLN A 1 114 ? -0.326 5.661 13.360 1.00 93.56 114 GLN A N 1
ATOM 898 C CA . GLN A 1 114 ? -0.963 4.368 13.510 1.00 93.56 114 GLN A CA 1
ATOM 899 C C . GLN A 1 114 ? -2.415 4.584 13.934 1.00 93.56 114 GLN A C 1
ATOM 901 O O . GLN A 1 114 ? -2.760 5.633 14.496 1.00 93.56 114 GLN A O 1
ATOM 906 N N . LEU A 1 115 ? -3.260 3.593 13.684 1.00 96.25 115 LEU A N 1
ATOM 907 C CA . LEU A 1 115 ? -4.625 3.569 14.173 1.00 96.25 115 LEU A CA 1
ATOM 908 C C . LEU A 1 115 ? -4.629 3.267 15.673 1.00 96.25 115 LEU A C 1
ATOM 910 O O . LEU A 1 115 ? -4.130 2.239 16.124 1.00 96.25 115 LEU A O 1
ATOM 914 N N . MET A 1 116 ? -5.227 4.174 16.430 1.00 96.62 116 MET A N 1
ATOM 915 C CA . MET A 1 116 ? -5.377 4.109 17.878 1.00 96.62 116 MET A CA 1
ATOM 916 C C . MET A 1 116 ? -6.844 4.357 18.219 1.00 96.62 116 MET A C 1
ATOM 918 O O . MET A 1 116 ? -7.556 5.040 17.475 1.00 96.62 116 MET A O 1
ATOM 922 N N . ARG A 1 117 ? -7.320 3.888 19.375 1.00 96.38 117 ARG A N 1
ATOM 923 C CA . ARG A 1 117 ? -8.718 4.131 19.785 1.00 96.38 117 ARG A CA 1
ATOM 924 C C . ARG A 1 117 ? -9.101 5.615 19.772 1.00 96.38 117 ARG A C 1
ATOM 926 O O . ARG A 1 117 ? -10.220 5.951 19.402 1.00 96.38 117 ARG A O 1
ATOM 933 N N . ASN A 1 118 ? -8.171 6.503 20.129 1.00 96.69 118 ASN A N 1
ATOM 934 C CA . ASN A 1 118 ? -8.421 7.945 20.205 1.00 96.69 118 ASN A CA 1
ATOM 935 C C . ASN A 1 118 ? -8.533 8.650 18.839 1.00 96.69 118 ASN A C 1
ATOM 937 O O . ASN A 1 118 ? -9.094 9.742 18.778 1.00 96.69 118 ASN A O 1
ATOM 941 N N . ASN A 1 119 ? -8.008 8.060 17.760 1.00 96.06 119 ASN A N 1
ATOM 942 C CA . ASN A 1 119 ? -8.026 8.648 16.420 1.00 96.06 119 ASN A CA 1
ATOM 943 C C . ASN A 1 119 ? -8.944 7.889 15.450 1.00 96.06 119 ASN A C 1
ATOM 945 O O . ASN A 1 119 ? -9.216 8.398 14.362 1.00 96.06 119 ASN A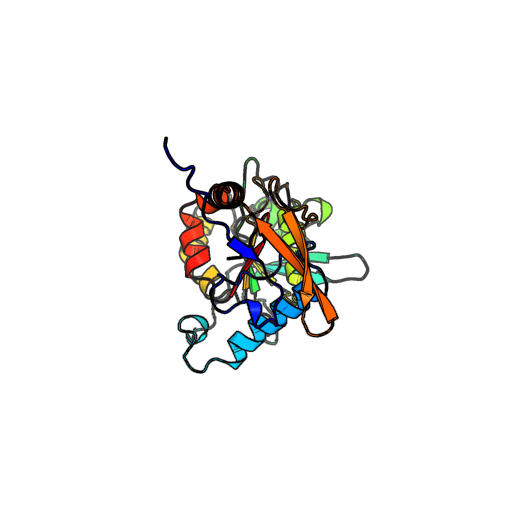 O 1
ATOM 949 N N . LEU A 1 120 ? -9.494 6.744 15.872 1.00 96.25 120 LEU A N 1
ATOM 950 C CA . LEU A 1 120 ? -10.394 5.894 15.096 1.00 96.25 120 LEU A CA 1
ATOM 951 C C . LEU A 1 120 ? -11.538 6.677 14.439 1.00 96.25 120 LEU A C 1
ATOM 953 O O . LEU A 1 120 ? -11.735 6.577 13.230 1.00 96.25 120 LEU A O 1
ATOM 957 N N . ASP A 1 121 ? -12.282 7.476 15.206 1.00 96.94 121 ASP A N 1
ATOM 958 C CA . ASP A 1 121 ? -13.418 8.232 14.661 1.00 96.94 121 ASP A CA 1
ATOM 959 C C . ASP A 1 121 ? -12.980 9.381 13.748 1.00 96.94 121 ASP A C 1
ATOM 961 O O . ASP A 1 121 ? -13.628 9.649 12.735 1.00 96.94 121 ASP A O 1
ATOM 965 N N . SER A 1 122 ? -11.840 10.011 14.046 1.00 96.69 122 SER A N 1
ATOM 966 C CA . SER A 1 122 ? -11.276 11.043 13.171 1.00 96.69 122 SER A CA 1
ATOM 967 C C . SER A 1 122 ? -10.873 10.457 11.814 1.00 96.69 122 SER A C 1
ATOM 969 O O . SER A 1 122 ? -11.231 11.014 10.778 1.00 96.69 122 SER A O 1
ATOM 971 N N . TYR A 1 123 ? -10.248 9.274 11.808 1.00 97.06 123 TYR A N 1
ATOM 972 C CA . TYR A 1 123 ? -9.778 8.602 10.596 1.00 97.06 123 TYR A CA 1
ATOM 973 C C . TYR A 1 123 ? -10.916 8.073 9.727 1.00 97.06 123 TYR A C 1
ATOM 975 O O . TYR A 1 123 ? -10.739 7.967 8.516 1.00 97.06 123 TYR A O 1
ATOM 983 N N . LYS A 1 124 ? -12.106 7.817 10.289 1.00 96.62 124 LYS A N 1
ATOM 984 C CA . LYS A 1 124 ? -13.314 7.551 9.485 1.00 96.62 124 LYS A CA 1
ATOM 985 C C . LYS A 1 124 ? -13.741 8.753 8.641 1.00 96.62 124 LYS A C 1
ATOM 987 O O . LYS A 1 124 ? -14.349 8.581 7.586 1.00 96.62 124 LYS A O 1
ATOM 992 N N . THR A 1 125 ? -13.433 9.964 9.103 1.00 95.81 125 THR A N 1
ATOM 993 C CA . THR A 1 125 ? -13.805 11.214 8.428 1.00 95.81 125 THR A CA 1
ATOM 994 C C . THR A 1 125 ? -12.724 11.671 7.457 1.00 95.81 125 THR A C 1
ATOM 996 O O . THR A 1 125 ? -13.031 11.982 6.305 1.00 95.81 125 THR A O 1
ATOM 999 N N . ASP A 1 126 ? -11.472 11.712 7.911 1.00 95.00 126 ASP A N 1
ATOM 1000 C CA . ASP A 1 126 ? -10.307 12.057 7.097 1.00 95.00 126 ASP A CA 1
ATOM 1001 C C . ASP A 1 126 ? -9.021 11.574 7.780 1.00 95.00 126 ASP A C 1
ATOM 1003 O O . ASP A 1 126 ? -8.851 11.698 8.996 1.00 95.00 126 ASP A O 1
ATOM 1007 N N . ILE A 1 127 ? -8.096 11.042 6.989 1.00 95.69 127 ILE A N 1
ATOM 1008 C CA . ILE A 1 127 ? -6.725 10.750 7.394 1.00 95.69 127 ILE A CA 1
ATOM 1009 C C . ILE A 1 127 ? -5.845 11.822 6.741 1.00 95.69 127 ILE A C 1
ATOM 1011 O O . ILE A 1 127 ? -5.601 11.757 5.532 1.00 95.69 127 ILE A O 1
ATOM 1015 N N . PRO A 1 128 ? -5.334 12.804 7.509 1.00 92.31 128 PRO A N 1
ATOM 1016 C CA . PRO A 1 128 ? -4.665 13.955 6.920 1.00 92.31 128 PRO A CA 1
ATOM 1017 C C . PRO A 1 128 ? -3.392 13.560 6.164 1.00 92.31 128 PRO A C 1
ATOM 1019 O O . PRO A 1 128 ? -2.391 13.172 6.776 1.00 92.31 128 PRO A O 1
ATOM 1022 N N . TRP A 1 129 ? -3.403 13.741 4.839 1.00 93.62 129 TRP A N 1
ATOM 1023 C CA . TRP A 1 129 ? -2.321 13.337 3.928 1.00 93.62 129 TRP A CA 1
ATOM 1024 C C . TRP A 1 129 ? -0.931 13.781 4.397 1.00 93.62 129 TRP A C 1
ATOM 1026 O O . TRP A 1 129 ? -0.006 12.980 4.498 1.00 93.62 129 TRP A O 1
ATOM 1036 N N . LYS A 1 130 ? -0.794 15.061 4.765 1.00 91.75 130 LYS A N 1
ATOM 1037 C CA . LYS A 1 130 ? 0.485 15.667 5.187 1.00 91.75 130 LYS A CA 1
ATOM 1038 C C . LYS A 1 130 ? 1.076 15.044 6.451 1.00 91.75 130 LYS A C 1
ATOM 1040 O O . LYS A 1 130 ? 2.245 15.263 6.743 1.00 91.75 130 LYS A O 1
ATOM 1045 N N . THR A 1 131 ? 0.265 14.327 7.223 1.00 90.38 131 THR A N 1
ATOM 1046 C CA . THR A 1 131 ? 0.713 13.689 8.461 1.00 90.38 131 THR A CA 1
ATOM 1047 C C . THR A 1 131 ? 1.198 12.265 8.238 1.00 90.38 131 THR A C 1
ATOM 1049 O O . THR A 1 131 ? 1.882 11.737 9.111 1.00 90.38 131 THR A O 1
ATOM 1052 N N . LEU A 1 132 ? 0.864 11.657 7.095 1.00 93.38 132 LEU A N 1
ATOM 1053 C CA . LEU A 1 132 ? 1.248 10.291 6.782 1.00 93.38 132 LEU A CA 1
ATOM 1054 C C . LEU A 1 132 ? 2.747 10.188 6.491 1.00 93.38 132 LEU A C 1
ATOM 1056 O O . LEU A 1 132 ? 3.290 11.039 5.784 1.00 93.38 132 LEU A O 1
ATOM 1060 N N . PRO A 1 133 ? 3.414 9.123 6.964 1.00 93.50 133 PRO A N 1
ATOM 1061 C CA . PRO A 1 133 ? 4.743 8.767 6.499 1.00 93.50 133 PRO A CA 1
ATOM 1062 C C . PRO A 1 133 ? 4.790 8.571 4.984 1.00 93.50 133 PRO A C 1
ATOM 1064 O O . PRO A 1 133 ? 3.800 8.168 4.363 1.00 93.50 133 PRO A O 1
ATOM 1067 N N . LYS A 1 134 ? 5.972 8.774 4.399 1.00 93.38 134 LYS A N 1
ATOM 1068 C CA . LYS A 1 134 ? 6.159 8.699 2.950 1.00 93.38 134 LYS A CA 1
ATOM 1069 C C . LYS A 1 134 ? 5.763 7.342 2.362 1.00 93.38 134 LYS A C 1
ATOM 1071 O O . LYS A 1 134 ? 5.124 7.319 1.321 1.00 93.38 134 LYS A O 1
ATOM 1076 N N . THR A 1 135 ? 6.035 6.233 3.052 1.00 93.25 135 THR A N 1
ATOM 1077 C CA . THR A 1 135 ? 5.650 4.880 2.599 1.00 93.25 135 THR A CA 1
ATOM 1078 C C . THR A 1 135 ? 4.136 4.712 2.472 1.00 93.25 135 THR A C 1
ATOM 1080 O O . THR A 1 135 ? 3.661 4.095 1.524 1.00 93.25 135 THR A O 1
ATOM 1083 N N . LEU A 1 136 ? 3.355 5.302 3.382 1.00 94.88 136 LEU A N 1
ATOM 1084 C CA . LEU A 1 136 ? 1.893 5.214 3.320 1.00 94.88 136 LEU A CA 1
ATOM 1085 C C . LEU A 1 136 ? 1.316 6.118 2.223 1.00 94.88 136 LEU A C 1
ATOM 1087 O O . LEU A 1 136 ? 0.369 5.732 1.541 1.00 94.88 136 LEU A O 1
ATOM 1091 N N . GLN A 1 137 ? 1.922 7.291 2.008 1.00 95.56 137 GLN A N 1
ATOM 1092 C CA . GLN A 1 137 ? 1.596 8.152 0.864 1.00 95.56 137 GLN A CA 1
ATOM 1093 C C . GLN A 1 137 ? 1.899 7.447 -0.465 1.00 95.56 137 GLN A C 1
ATOM 1095 O O . GLN A 1 137 ? 1.090 7.473 -1.391 1.00 95.56 137 GLN A O 1
ATOM 1100 N N . ASP A 1 138 ? 3.055 6.794 -0.553 1.00 95.44 138 ASP A N 1
ATOM 1101 C CA . ASP A 1 138 ? 3.493 6.053 -1.732 1.00 95.44 138 ASP A CA 1
ATOM 1102 C C . ASP A 1 138 ? 2.572 4.857 -2.017 1.00 95.44 138 ASP A C 1
ATOM 1104 O O . ASP A 1 138 ? 2.219 4.617 -3.172 1.00 95.44 138 ASP A O 1
ATOM 1108 N N . ALA A 1 139 ? 2.096 4.162 -0.980 1.00 95.88 139 ALA A N 1
ATOM 1109 C CA . ALA A 1 139 ? 1.104 3.097 -1.116 1.00 95.88 139 ALA A CA 1
ATOM 1110 C C . ALA A 1 139 ? -0.231 3.613 -1.665 1.00 95.88 139 ALA A C 1
ATOM 1112 O O . ALA A 1 139 ? -0.739 3.064 -2.639 1.00 95.88 139 ALA A O 1
ATOM 1113 N N . ALA A 1 140 ? -0.771 4.702 -1.111 1.00 96.94 140 ALA A N 1
ATOM 1114 C CA . ALA A 1 140 ? -2.000 5.306 -1.626 1.00 96.94 140 ALA A CA 1
ATOM 1115 C C . ALA A 1 140 ? -1.843 5.810 -3.074 1.00 96.94 140 ALA A C 1
ATOM 1117 O O . ALA A 1 140 ? -2.740 5.639 -3.898 1.00 96.94 140 ALA A O 1
ATOM 1118 N N . THR A 1 141 ? -0.680 6.380 -3.400 1.00 96.19 141 THR A N 1
ATOM 1119 C CA . THR A 1 141 ? -0.352 6.835 -4.761 1.00 96.19 141 THR A CA 1
ATOM 1120 C C . THR A 1 141 ? -0.289 5.658 -5.735 1.00 96.19 141 THR A C 1
ATOM 1122 O O . THR A 1 141 ? -0.869 5.723 -6.814 1.00 96.19 141 THR A O 1
ATOM 1125 N N . THR A 1 142 ? 0.369 4.567 -5.336 1.00 95.81 142 THR A N 1
ATOM 1126 C CA . THR A 1 142 ? 0.489 3.333 -6.129 1.00 95.81 142 THR A CA 1
ATOM 1127 C C . THR A 1 142 ? -0.874 2.696 -6.369 1.00 95.81 142 THR A C 1
ATOM 1129 O O . THR A 1 142 ? -1.200 2.360 -7.503 1.00 95.81 142 THR A O 1
ATOM 1132 N N . ALA A 1 143 ? -1.693 2.584 -5.322 1.00 96.50 143 ALA A N 1
ATOM 1133 C CA . ALA A 1 143 ? -3.046 2.050 -5.414 1.00 96.50 143 ALA A CA 1
ATOM 1134 C C . ALA A 1 143 ? -3.882 2.830 -6.430 1.00 96.50 143 ALA A C 1
ATOM 1136 O O . ALA A 1 143 ? -4.393 2.236 -7.378 1.00 96.50 143 ALA A O 1
ATOM 1137 N N . GLN A 1 144 ? -3.930 4.160 -6.306 1.00 96.06 144 GLN A N 1
ATOM 1138 C CA . GLN A 1 144 ? -4.660 4.984 -7.264 1.00 96.06 144 GLN A CA 1
ATOM 1139 C C . GLN A 1 144 ? -4.091 4.849 -8.687 1.00 96.06 144 GLN A C 1
ATOM 1141 O O . GLN A 1 144 ? -4.838 4.645 -9.643 1.00 96.06 144 GLN A O 1
ATOM 1146 N N . ALA A 1 145 ? -2.769 4.907 -8.852 1.00 94.56 145 ALA A N 1
ATOM 1147 C CA . ALA A 1 145 ? -2.136 4.763 -10.163 1.00 94.56 145 ALA A CA 1
ATOM 1148 C C . ALA A 1 145 ? -2.493 3.430 -10.845 1.00 94.56 145 ALA A C 1
ATOM 1150 O O . ALA A 1 145 ? -2.683 3.388 -12.059 1.00 94.56 145 ALA A O 1
ATOM 1151 N N . LEU A 1 146 ? -2.646 2.357 -10.065 1.00 94.81 146 LEU A N 1
ATOM 1152 C CA . LEU A 1 146 ? -3.021 1.029 -10.547 1.00 94.81 146 LEU A CA 1
ATOM 1153 C C . LEU A 1 146 ? -4.540 0.820 -10.657 1.00 94.81 146 LEU A C 1
ATOM 1155 O O . LEU A 1 146 ? -4.957 -0.104 -11.352 1.00 94.81 146 LEU A O 1
ATOM 1159 N N . GLY A 1 147 ? -5.365 1.738 -10.146 1.00 94.31 147 GLY A N 1
ATOM 1160 C CA . GLY A 1 147 ? -6.832 1.699 -10.240 1.00 94.31 147 GLY A CA 1
ATOM 1161 C C . GLY A 1 147 ? -7.530 1.027 -9.053 1.00 94.31 147 GLY A C 1
ATOM 1162 O O . GLY A 1 147 ? -8.644 0.537 -9.205 1.00 94.31 147 GLY A O 1
ATOM 1163 N N . PHE A 1 148 ? -6.873 0.975 -7.894 1.00 95.44 148 PHE A N 1
ATOM 1164 C CA . PHE A 1 148 ? -7.450 0.510 -6.636 1.00 95.44 148 PHE A CA 1
ATOM 1165 C C . PHE A 1 148 ? -8.022 1.673 -5.834 1.00 95.44 148 PHE A C 1
ATOM 1167 O O . PHE A 1 148 ? -7.369 2.705 -5.660 1.00 95.44 148 PHE A O 1
ATOM 1174 N N . HIS A 1 149 ? -9.199 1.459 -5.252 1.00 96.44 149 HIS A N 1
ATOM 1175 C CA . HIS A 1 149 ? -9.839 2.433 -4.363 1.00 96.44 149 HIS A CA 1
ATOM 1176 C C . HIS A 1 149 ? -9.655 2.106 -2.879 1.00 96.44 149 HIS A C 1
ATOM 1178 O O . HIS A 1 149 ? -9.976 2.933 -2.025 1.00 96.44 149 HIS A O 1
ATOM 1184 N N . TYR A 1 150 ? -9.131 0.922 -2.556 1.00 97.38 150 TYR A N 1
ATOM 1185 C CA . TYR A 1 150 ? -8.999 0.440 -1.185 1.00 97.38 150 TYR A CA 1
ATOM 1186 C C . TYR A 1 150 ? -7.609 -0.126 -0.926 1.00 97.38 150 TYR A C 1
ATOM 1188 O O . TYR A 1 150 ? -7.094 -0.926 -1.710 1.00 97.38 150 TYR A O 1
ATOM 1196 N N . VAL A 1 151 ? -7.016 0.266 0.201 1.00 97.50 151 VAL A N 1
ATOM 1197 C CA . VAL A 1 151 ? -5.719 -0.247 0.652 1.00 97.50 151 VAL A CA 1
ATOM 1198 C C . VAL A 1 151 ? -5.817 -0.750 2.079 1.00 97.50 151 VAL A C 1
ATOM 1200 O O . VAL A 1 151 ? -6.335 -0.062 2.959 1.00 97.50 151 VAL A O 1
ATOM 1203 N N . TRP A 1 152 ? -5.278 -1.938 2.322 1.00 97.56 152 TRP A N 1
ATOM 1204 C CA . TRP A 1 152 ? -5.049 -2.457 3.658 1.00 97.56 152 TRP A CA 1
ATOM 1205 C C . TRP A 1 152 ? -3.594 -2.224 4.075 1.00 97.56 152 TRP A C 1
ATOM 1207 O O . TRP A 1 152 ? -2.656 -2.582 3.361 1.00 97.56 152 TRP A O 1
ATOM 1217 N N . VAL A 1 153 ? -3.419 -1.618 5.247 1.00 95.75 153 VAL A N 1
ATOM 1218 C CA . VAL A 1 153 ? -2.121 -1.370 5.885 1.00 95.75 153 VAL A CA 1
ATOM 1219 C C . VAL A 1 153 ? -2.261 -1.736 7.356 1.00 95.75 153 VAL A C 1
ATOM 1221 O O . VAL A 1 153 ? -3.091 -1.140 8.043 1.00 95.75 153 VAL A O 1
ATOM 1224 N N . ASP A 1 154 ? -1.447 -2.667 7.844 1.00 93.69 154 ASP A N 1
ATOM 1225 C CA . ASP A 1 154 ? -1.493 -3.185 9.218 1.00 93.69 154 ASP A CA 1
ATOM 1226 C C . ASP A 1 154 ? -1.551 -2.077 10.288 1.00 93.69 154 ASP A C 1
ATOM 1228 O O . ASP A 1 154 ? -2.464 -2.041 11.113 1.00 93.69 154 ASP A O 1
ATOM 1232 N N . SER A 1 155 ? -0.648 -1.100 10.221 1.00 94.19 155 SER A N 1
ATOM 1233 C CA . SER A 1 155 ? -0.547 0.006 11.175 1.00 94.19 155 SER A CA 1
ATOM 1234 C C . SER A 1 155 ? -1.756 0.940 11.169 1.00 94.19 155 SER A C 1
ATOM 1236 O O . SER A 1 155 ? -1.988 1.628 12.160 1.00 94.19 155 SER A O 1
ATOM 1238 N N . MET A 1 156 ? -2.534 0.970 10.085 1.00 96.19 156 MET A N 1
ATOM 1239 C CA . MET A 1 156 ? -3.675 1.876 9.909 1.00 96.19 156 MET A CA 1
ATOM 1240 C C . MET A 1 156 ? -5.030 1.164 9.924 1.00 96.19 156 MET A C 1
ATOM 1242 O O . MET A 1 156 ? -6.056 1.832 10.036 1.00 96.19 156 MET A O 1
ATOM 1246 N N . CYS A 1 157 ? -5.052 -0.163 9.799 1.00 97.12 157 CYS A N 1
ATOM 1247 C CA . CYS A 1 157 ? -6.269 -0.977 9.779 1.00 97.12 157 CYS A CA 1
ATOM 1248 C C . CYS A 1 157 ? -6.439 -1.818 11.053 1.00 97.12 157 CYS A C 1
ATOM 1250 O O . CYS A 1 157 ? -7.527 -2.346 11.277 1.00 97.12 157 CYS A O 1
ATOM 1252 N N . ILE A 1 158 ? -5.414 -1.899 11.905 1.00 96.50 158 ILE A N 1
ATOM 1253 C CA . ILE A 1 158 ? -5.442 -2.582 13.204 1.00 96.50 158 ILE A CA 1
ATOM 1254 C C . ILE A 1 158 ? -5.272 -1.546 14.317 1.00 96.50 158 ILE A C 1
ATOM 1256 O O . ILE A 1 158 ? -4.380 -0.698 14.242 1.00 96.50 158 ILE A O 1
ATOM 1260 N N . ILE A 1 159 ? -6.110 -1.612 15.351 1.00 97.31 159 ILE A N 1
ATOM 1261 C CA . ILE A 1 159 ? -6.060 -0.705 16.503 1.00 97.31 159 ILE A CA 1
ATOM 1262 C C . ILE A 1 159 ? -4.880 -1.107 17.398 1.00 97.31 159 ILE A C 1
ATOM 1264 O O . ILE A 1 159 ? -4.958 -2.068 18.163 1.00 97.31 159 ILE A O 1
ATOM 1268 N N . GLN A 1 160 ? -3.776 -0.364 17.321 1.00 94.69 160 GLN A N 1
ATOM 1269 C CA . GLN A 1 160 ? -2.488 -0.780 17.891 1.00 94.69 160 GLN A CA 1
ATOM 1270 C C . GLN A 1 160 ? -2.463 -0.822 19.426 1.00 94.69 160 GLN A C 1
ATOM 1272 O O . GLN A 1 160 ? -1.723 -1.618 20.013 1.00 94.69 160 GLN A O 1
ATOM 1277 N N . ASP A 1 161 ? -3.288 -0.004 20.085 1.00 95.81 161 ASP A N 1
ATOM 1278 C CA . ASP A 1 161 ? -3.441 0.018 21.543 1.00 95.81 161 ASP A CA 1
ATOM 1279 C C . ASP A 1 161 ? -4.475 -0.988 22.076 1.00 95.81 161 ASP A C 1
ATOM 1281 O O . ASP A 1 161 ? -4.727 -1.019 23.282 1.00 95.81 161 ASP A O 1
ATOM 1285 N N . SER A 1 162 ? -5.088 -1.812 21.219 1.00 97.00 162 SER A N 1
ATOM 1286 C CA . SER A 1 162 ? -6.038 -2.859 21.617 1.00 97.00 162 SER A CA 1
ATOM 1287 C C . SER A 1 162 ? -5.457 -4.245 21.392 1.00 97.00 162 SER A C 1
ATOM 1289 O O . SER A 1 162 ? -5.316 -4.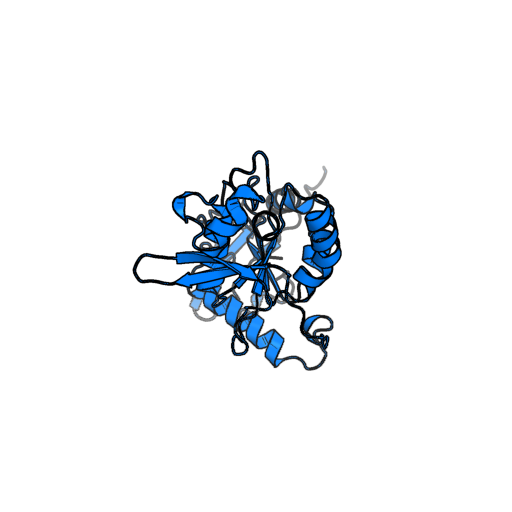686 20.257 1.00 97.00 162 SER A O 1
ATOM 1291 N N . GLU A 1 163 ? -5.159 -4.964 22.474 1.00 96.38 163 GLU A N 1
ATOM 1292 C CA . GLU A 1 163 ? -4.710 -6.359 22.375 1.00 96.38 163 GLU A CA 1
ATOM 1293 C C . GLU A 1 163 ? -5.792 -7.265 21.781 1.00 96.38 163 GLU A C 1
ATOM 1295 O O . GLU A 1 163 ? -5.489 -8.170 21.009 1.00 96.38 163 GLU A O 1
ATOM 1300 N N . GLU A 1 164 ? -7.058 -6.983 22.081 1.00 96.88 164 GLU A N 1
ATOM 1301 C CA . GLU A 1 164 ? -8.203 -7.736 21.571 1.00 96.88 164 GLU A CA 1
ATOM 1302 C C . GLU A 1 164 ? -8.332 -7.588 20.051 1.00 96.88 164 GLU A C 1
ATOM 1304 O O . GLU A 1 164 ? -8.446 -8.584 19.338 1.00 96.88 164 GLU A O 1
ATOM 1309 N N . ASP A 1 165 ? -8.275 -6.351 19.547 1.00 96.50 165 ASP A N 1
ATOM 1310 C CA . ASP A 1 165 ? -8.345 -6.070 18.111 1.00 96.50 165 ASP A CA 1
ATOM 1311 C C . ASP A 1 165 ? -7.119 -6.631 17.383 1.00 96.50 165 ASP A C 1
ATOM 1313 O O . ASP A 1 165 ? -7.266 -7.303 16.366 1.00 96.50 165 ASP A O 1
ATOM 1317 N N . LYS A 1 166 ? -5.915 -6.461 17.948 1.00 94.81 166 LYS A N 1
ATOM 1318 C CA . LYS A 1 166 ? -4.692 -7.059 17.398 1.00 94.81 166 LYS A CA 1
ATOM 1319 C C . LYS A 1 166 ? -4.798 -8.573 17.290 1.00 94.81 166 LYS A C 1
ATOM 1321 O O . LYS A 1 166 ? -4.470 -9.110 16.239 1.00 94.81 166 LYS A O 1
ATOM 1326 N N . ALA A 1 167 ? -5.267 -9.267 18.326 1.00 94.31 167 ALA A N 1
ATOM 1327 C CA . ALA A 1 167 ? -5.408 -10.722 18.287 1.00 94.31 167 ALA A CA 1
ATOM 1328 C C . ALA A 1 167 ? -6.342 -11.174 17.150 1.00 94.31 167 ALA A C 1
ATOM 1330 O O . ALA A 1 167 ? -6.016 -12.107 16.414 1.00 94.31 167 ALA A O 1
ATOM 1331 N N . VAL A 1 168 ? -7.469 -10.478 16.971 1.00 94.44 168 VAL A N 1
ATOM 1332 C CA . VAL A 1 168 ? -8.439 -10.759 15.903 1.00 94.44 168 VAL A CA 1
ATOM 1333 C C . VAL A 1 168 ? -7.848 -10.479 14.522 1.00 94.44 168 VAL A C 1
ATOM 1335 O O . VAL A 1 168 ? -7.912 -11.345 13.650 1.00 94.44 168 VAL A O 1
ATOM 1338 N N . GLU A 1 169 ? -7.250 -9.310 14.308 1.00 94.00 169 GLU A N 1
ATOM 1339 C CA . GLU A 1 169 ? -6.732 -8.920 12.992 1.00 94.00 169 GLU A CA 1
ATOM 1340 C C . GLU A 1 169 ? -5.485 -9.717 12.597 1.00 94.00 169 GLU A C 1
ATOM 1342 O O . GLU A 1 169 ? -5.383 -10.169 11.458 1.00 94.00 169 GLU A O 1
ATOM 1347 N N . ILE A 1 170 ? -4.565 -9.969 13.536 1.00 90.12 170 ILE A N 1
ATOM 1348 C CA . ILE A 1 170 ? -3.362 -10.779 13.289 1.00 90.12 170 ILE A CA 1
ATOM 1349 C C . ILE A 1 170 ? -3.756 -12.204 12.894 1.00 90.12 170 ILE A C 1
ATOM 1351 O O . ILE A 1 170 ? -3.181 -12.757 11.958 1.00 90.12 170 ILE A O 1
ATOM 1355 N N . SER A 1 171 ? -4.778 -12.784 13.536 1.00 90.75 171 SER A N 1
ATOM 1356 C CA . SER A 1 171 ? -5.283 -14.113 13.156 1.00 90.75 171 SER A CA 1
ATOM 1357 C C . SER A 1 171 ? -5.861 -14.164 11.734 1.00 90.75 171 SER A C 1
ATOM 1359 O O . SER A 1 171 ? -5.909 -15.232 11.125 1.00 90.75 171 SER A O 1
ATOM 1361 N N . GLN A 1 172 ? -6.257 -13.012 11.185 1.00 90.75 172 GLN A N 1
ATOM 1362 C CA . GLN A 1 172 ? -6.819 -12.869 9.843 1.00 90.75 172 GLN A CA 1
ATOM 1363 C C . GLN A 1 172 ? -5.804 -12.387 8.800 1.00 90.75 172 GLN A C 1
ATOM 1365 O O . GLN A 1 172 ? -6.129 -12.392 7.615 1.00 90.75 172 GLN A O 1
ATOM 1370 N N . MET A 1 173 ? -4.576 -12.012 9.175 1.00 88.69 173 MET A N 1
ATOM 1371 C CA . MET A 1 173 ? -3.581 -11.486 8.225 1.00 88.69 173 MET A CA 1
ATOM 1372 C C . MET A 1 173 ? -3.321 -12.437 7.051 1.00 88.69 173 MET A C 1
ATOM 1374 O O . MET A 1 173 ? -3.202 -11.992 5.912 1.00 88.69 173 MET A O 1
ATOM 1378 N N . THR A 1 174 ? -3.312 -13.750 7.296 1.00 85.81 174 THR A N 1
ATOM 1379 C CA . THR A 1 174 ? -3.217 -14.770 6.240 1.00 85.81 174 THR A CA 1
ATOM 1380 C C . THR A 1 174 ? -4.324 -14.606 5.192 1.00 85.81 174 THR A C 1
ATOM 1382 O O . THR A 1 174 ? -4.045 -14.657 3.998 1.00 85.81 174 THR A O 1
ATOM 1385 N N . GLN A 1 175 ? -5.564 -14.361 5.629 1.00 89.31 175 GLN A N 1
ATOM 1386 C CA . GLN A 1 175 ? -6.712 -14.146 4.744 1.00 89.31 175 GLN A CA 1
ATOM 1387 C C . GLN A 1 175 ? -6.588 -12.824 3.983 1.00 89.31 175 GLN A C 1
ATOM 1389 O O . GLN A 1 175 ? -6.846 -12.792 2.783 1.00 89.31 175 GLN A O 1
ATOM 1394 N N . VAL A 1 176 ? -6.120 -11.763 4.650 1.00 91.69 176 VAL A N 1
ATOM 1395 C CA . VAL A 1 176 ? -5.879 -10.453 4.029 1.00 91.69 176 VAL A CA 1
ATOM 1396 C C . VAL A 1 176 ? -4.925 -10.570 2.845 1.00 91.69 176 VAL A C 1
ATOM 1398 O O . VAL A 1 176 ? -5.269 -10.117 1.759 1.00 91.69 176 VAL A O 1
ATOM 1401 N N . TYR A 1 177 ? -3.755 -11.190 3.017 1.00 89.56 177 TYR A N 1
ATOM 1402 C CA . TYR A 1 177 ? -2.792 -11.318 1.917 1.00 89.56 177 TYR A CA 1
ATOM 1403 C C . TYR A 1 177 ? -3.238 -12.321 0.846 1.00 89.56 177 TYR A C 1
ATOM 1405 O O . TYR A 1 177 ? -2.975 -12.089 -0.331 1.00 89.56 177 TYR A O 1
ATOM 1413 N N . ALA A 1 178 ? -3.949 -13.389 1.224 1.00 85.81 178 ALA A N 1
ATOM 1414 C CA . ALA A 1 178 ? -4.484 -14.365 0.271 1.00 85.81 178 ALA A CA 1
ATOM 1415 C C . ALA A 1 178 ? -5.563 -13.779 -0.658 1.00 85.81 178 ALA A C 1
ATOM 1417 O O . ALA A 1 178 ? -5.595 -14.103 -1.844 1.00 85.81 178 ALA A O 1
ATOM 1418 N N . HIS A 1 179 ? -6.406 -12.885 -0.131 1.00 89.25 179 HIS A N 1
ATOM 1419 C CA . HIS A 1 179 ? -7.535 -12.299 -0.862 1.00 89.25 179 HIS A CA 1
ATOM 1420 C C . HIS A 1 179 ? -7.254 -10.886 -1.389 1.00 89.25 179 HIS A C 1
ATOM 1422 O O . HIS A 1 179 ? -8.076 -10.328 -2.119 1.00 89.25 179 HIS A O 1
ATOM 1428 N N . ALA A 1 180 ? -6.104 -10.293 -1.052 1.00 91.06 180 ALA A N 1
ATOM 1429 C CA . ALA A 1 180 ? -5.662 -9.058 -1.680 1.00 91.06 180 ALA A CA 1
ATOM 1430 C C . ALA A 1 180 ? -5.542 -9.288 -3.189 1.00 91.06 180 ALA A C 1
ATOM 1432 O O . ALA A 1 180 ? -4.873 -10.218 -3.649 1.00 91.06 180 ALA A O 1
ATOM 1433 N N . ARG A 1 181 ? -6.171 -8.419 -3.984 1.00 90.56 181 ARG A N 1
ATOM 1434 C CA . ARG A 1 181 ? -6.052 -8.514 -5.444 1.00 90.56 181 ARG A CA 1
ATOM 1435 C C . ARG A 1 181 ? -4.627 -8.204 -5.892 1.00 90.56 181 ARG A C 1
ATOM 1437 O O . ARG A 1 181 ? -4.167 -8.763 -6.883 1.00 90.56 181 ARG A O 1
ATOM 1444 N N . LEU A 1 182 ? -3.939 -7.342 -5.150 1.00 92.56 182 LEU A N 1
ATOM 1445 C CA . LEU A 1 182 ? -2.521 -7.066 -5.308 1.00 92.56 182 LEU A CA 1
ATOM 1446 C C . LEU A 1 182 ? -1.895 -6.803 -3.941 1.00 92.56 182 LEU A C 1
ATOM 1448 O O . LEU A 1 182 ? -2.395 -5.980 -3.177 1.00 92.56 182 LEU A O 1
ATOM 1452 N N . THR A 1 183 ? -0.757 -7.427 -3.672 1.00 93.81 183 THR A N 1
ATOM 1453 C CA . THR A 1 183 ? 0.110 -7.033 -2.562 1.00 93.81 183 THR A CA 1
ATOM 1454 C C . THR A 1 183 ? 1.293 -6.255 -3.114 1.00 93.81 183 THR A C 1
ATOM 1456 O O . THR A 1 183 ? 2.022 -6.744 -3.978 1.00 93.81 183 THR A O 1
ATOM 1459 N N . VAL A 1 184 ? 1.505 -5.041 -2.611 1.00 92.62 184 VAL A N 1
ATOM 1460 C CA . VAL A 1 184 ? 2.710 -4.257 -2.893 1.00 92.62 184 VAL A CA 1
ATOM 1461 C C . VAL A 1 184 ? 3.709 -4.496 -1.776 1.00 92.62 184 VAL A C 1
ATOM 1463 O O . VAL A 1 184 ? 3.443 -4.174 -0.620 1.00 92.62 184 VAL A O 1
ATOM 1466 N N . MET A 1 185 ? 4.872 -5.032 -2.130 1.00 89.69 185 MET A N 1
ATOM 1467 C CA . MET A 1 185 ? 5.986 -5.227 -1.213 1.00 89.69 185 MET A CA 1
ATOM 1468 C C . MET A 1 185 ? 7.011 -4.112 -1.405 1.00 89.69 185 MET A C 1
ATOM 1470 O O . MET A 1 185 ? 7.787 -4.096 -2.367 1.00 89.69 185 MET A O 1
ATOM 1474 N N . ALA A 1 186 ? 7.014 -3.169 -0.470 1.00 87.62 186 ALA A N 1
ATOM 1475 C CA . ALA A 1 186 ? 7.894 -2.011 -0.458 1.00 87.62 186 ALA A CA 1
ATOM 1476 C C . ALA A 1 186 ? 9.272 -2.374 0.117 1.00 87.62 186 ALA A C 1
ATOM 1478 O O . ALA A 1 186 ? 9.612 -1.953 1.217 1.00 87.62 186 ALA A O 1
ATOM 1479 N N . ARG A 1 187 ? 10.075 -3.158 -0.624 1.00 76.56 187 ARG A N 1
ATOM 1480 C CA . ARG A 1 187 ? 11.431 -3.601 -0.209 1.00 76.56 187 ARG A CA 1
ATOM 1481 C C . ARG A 1 187 ? 12.413 -2.452 0.016 1.00 76.56 187 ARG A C 1
ATOM 1483 O O . ARG A 1 187 ? 13.426 -2.628 0.691 1.00 76.56 187 ARG A O 1
ATOM 1490 N N . ARG A 1 188 ? 12.117 -1.287 -0.554 1.00 72.19 188 ARG A N 1
ATOM 1491 C CA . ARG A 1 188 ? 12.942 -0.088 -0.485 1.00 72.19 188 ARG A CA 1
ATOM 1492 C C . ARG A 1 188 ? 12.533 0.790 0.701 1.00 72.19 188 ARG A C 1
ATOM 1494 O O . ARG A 1 188 ? 11.364 1.120 0.849 1.00 72.19 188 ARG A O 1
ATOM 1501 N N . GLY A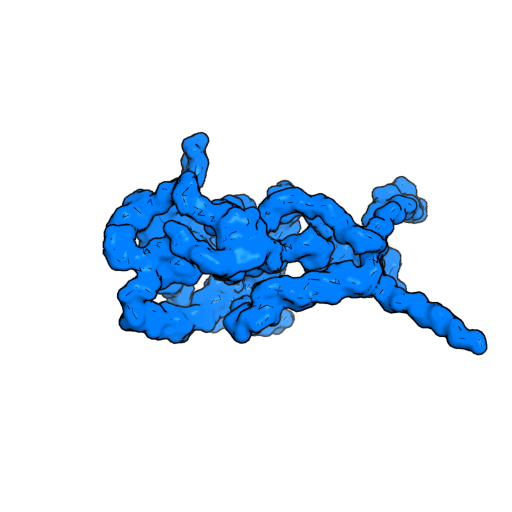 1 189 ? 13.520 1.191 1.498 1.00 64.88 189 GLY A N 1
ATOM 1502 C CA . GLY A 1 189 ? 13.309 1.950 2.730 1.00 64.88 189 GLY A CA 1
ATOM 1503 C C . GLY A 1 189 ? 13.418 1.053 3.960 1.00 64.88 189 GLY A C 1
ATOM 1504 O O . GLY A 1 189 ? 12.736 0.038 4.086 1.00 64.88 189 GLY A O 1
ATOM 1505 N N . GLY A 1 190 ? 14.318 1.418 4.871 1.00 71.38 190 GLY A N 1
ATOM 1506 C CA . GLY A 1 190 ? 14.470 0.718 6.146 1.00 71.38 190 GLY A CA 1
ATOM 1507 C C . GLY A 1 190 ? 13.421 1.155 7.165 1.00 71.38 190 GLY A C 1
ATOM 1508 O O . GLY A 1 190 ? 13.261 0.480 8.182 1.00 71.38 190 GLY A O 1
ATOM 1509 N N . ARG A 1 191 ? 12.742 2.280 6.900 1.00 83.62 191 ARG A N 1
ATOM 1510 C CA . ARG A 1 191 ? 11.772 2.946 7.772 1.00 83.62 191 ARG A CA 1
ATOM 1511 C C . ARG A 1 191 ? 10.543 3.393 6.994 1.00 83.62 191 ARG A C 1
ATOM 1513 O O . ARG A 1 191 ? 10.626 3.793 5.834 1.00 83.62 191 ARG A O 1
ATOM 1520 N N . VAL A 1 192 ? 9.410 3.465 7.685 1.00 87.50 192 VAL A N 1
ATOM 1521 C CA . VAL A 1 192 ? 8.132 3.929 7.124 1.00 87.50 192 VAL A CA 1
ATOM 1522 C C . VAL A 1 192 ? 8.201 5.367 6.575 1.00 87.50 192 VAL A C 1
ATOM 1524 O O . VAL A 1 192 ? 7.429 5.749 5.693 1.00 87.50 192 VAL A O 1
ATOM 1527 N N . THR A 1 193 ? 9.154 6.173 7.044 1.00 88.75 193 THR A N 1
ATOM 1528 C CA . THR A 1 193 ? 9.383 7.553 6.596 1.00 88.75 193 THR A CA 1
ATOM 1529 C C . THR A 1 193 ? 10.126 7.680 5.269 1.00 88.75 193 THR A C 1
ATOM 1531 O O . THR A 1 193 ? 10.098 8.765 4.696 1.00 88.75 193 THR A O 1
ATOM 1534 N N . ASP A 1 194 ? 10.776 6.620 4.786 1.00 87.69 194 ASP A N 1
ATOM 1535 C CA . ASP A 1 194 ? 11.691 6.703 3.639 1.00 87.69 194 ASP A CA 1
ATOM 1536 C C . ASP A 1 194 ? 10.928 6.778 2.307 1.00 87.69 194 ASP A C 1
ATOM 1538 O O . ASP A 1 194 ? 11.285 7.551 1.417 1.00 87.69 194 ASP A O 1
ATOM 1542 N N . GLY A 1 195 ? 9.837 6.013 2.195 1.00 88.38 195 GLY A N 1
ATOM 1543 C CA . GLY A 1 195 ? 9.129 5.824 0.933 1.00 88.38 195 GLY A CA 1
ATOM 1544 C C . GLY A 1 195 ? 9.828 4.837 0.004 1.00 88.38 195 GLY A C 1
ATOM 1545 O O . GLY A 1 195 ? 10.975 4.443 0.210 1.00 88.38 195 GLY A O 1
ATOM 1546 N N . PHE A 1 196 ? 9.125 4.452 -1.057 1.00 88.62 196 PHE A N 1
ATOM 1547 C CA . PHE A 1 196 ? 9.609 3.477 -2.035 1.00 88.62 196 PHE A CA 1
ATOM 1548 C C . PHE A 1 196 ? 9.519 3.962 -3.490 1.00 88.62 196 PHE A C 1
ATOM 1550 O O . PHE A 1 196 ? 10.093 3.317 -4.368 1.00 88.62 196 PHE A O 1
ATOM 1557 N N . LEU A 1 197 ? 8.912 5.127 -3.764 1.00 87.81 197 LEU A N 1
ATOM 1558 C CA . LEU A 1 197 ? 8.684 5.631 -5.133 1.00 87.81 197 LEU A CA 1
ATOM 1559 C C . LEU A 1 197 ? 9.749 6.583 -5.705 1.00 87.81 197 LEU A C 1
ATOM 1561 O O . LEU A 1 197 ? 9.677 6.958 -6.869 1.00 87.81 197 LEU A O 1
ATOM 1565 N N . HIS A 1 198 ? 10.754 6.984 -4.931 1.00 81.88 198 HIS A N 1
ATOM 1566 C CA . HIS A 1 198 ? 11.909 7.750 -5.433 1.00 81.88 198 HIS A CA 1
ATOM 1567 C C . HIS A 1 198 ? 12.599 7.119 -6.664 1.00 81.88 198 HIS A C 1
ATOM 1569 O O . HIS A 1 198 ? 12.635 5.896 -6.818 1.00 81.88 198 HIS A O 1
ATOM 1575 N N . SER A 1 199 ? 13.219 7.948 -7.514 1.00 70.75 199 SER A N 1
ATOM 1576 C CA . SER A 1 199 ? 13.929 7.498 -8.721 1.00 70.75 199 SER A CA 1
ATOM 1577 C C . SER A 1 199 ? 15.030 6.475 -8.431 1.00 70.75 199 SER A C 1
ATOM 1579 O O . SER A 1 199 ? 15.670 6.483 -7.373 1.00 70.75 199 SER A O 1
ATOM 1581 N N . ARG A 1 200 ? 15.255 5.592 -9.405 1.00 73.38 200 ARG A N 1
ATOM 1582 C CA . ARG A 1 200 ? 16.301 4.565 -9.405 1.00 73.38 200 ARG A CA 1
ATOM 1583 C C . ARG A 1 200 ? 17.545 5.071 -10.181 1.00 73.38 200 ARG A C 1
ATOM 1585 O O . ARG A 1 200 ? 17.424 5.540 -11.304 1.00 73.38 200 ARG A O 1
ATOM 1592 N N . ALA A 1 201 ? 18.740 4.965 -9.592 1.00 65.94 201 ALA A N 1
ATOM 1593 C CA . ALA A 1 201 ? 20.066 5.010 -10.218 1.00 65.94 201 ALA A CA 1
ATOM 1594 C C . ALA A 1 201 ? 20.800 3.650 -10.153 1.00 65.94 201 ALA A C 1
ATOM 1596 O O . ALA A 1 201 ? 21.087 3.172 -9.068 1.00 65.94 201 ALA A O 1
ATOM 1597 N N . LEU A 1 202 ? 21.151 3.056 -11.297 1.00 65.69 202 LEU A N 1
ATOM 1598 C CA . LEU A 1 202 ? 21.773 1.721 -11.379 1.00 65.69 202 LEU A CA 1
ATOM 1599 C C . LEU A 1 202 ? 22.844 1.458 -10.292 1.00 65.69 202 LEU A C 1
ATOM 1601 O O . LEU A 1 202 ? 23.672 2.342 -10.049 1.00 65.69 202 LEU A O 1
ATOM 1605 N N . PRO A 1 203 ? 22.866 0.259 -9.673 1.00 63.16 203 PRO A N 1
ATOM 1606 C CA . PRO A 1 203 ? 23.760 -0.013 -8.556 1.00 63.16 203 PRO A CA 1
ATOM 1607 C C . PRO A 1 203 ? 25.229 0.106 -8.967 1.00 63.16 203 PRO A C 1
ATOM 1609 O O . PRO A 1 203 ? 25.589 -0.100 -10.133 1.00 63.16 203 PRO A O 1
ATOM 1612 N N . SER A 1 204 ? 26.094 0.413 -7.998 1.00 58.81 204 SER A N 1
ATOM 1613 C CA . SER A 1 204 ? 27.539 0.470 -8.228 1.00 58.81 204 SER A CA 1
ATOM 1614 C C . SER A 1 204 ? 28.043 -0.868 -8.779 1.00 58.81 204 SER A C 1
ATOM 1616 O O . SER A 1 204 ? 27.651 -1.935 -8.314 1.00 58.81 204 SER A O 1
ATOM 1618 N N . GLY A 1 205 ? 28.876 -0.819 -9.820 1.00 60.62 205 GLY A N 1
ATOM 1619 C CA . GLY A 1 205 ? 29.289 -2.008 -10.573 1.00 60.62 205 GLY A CA 1
ATOM 1620 C C . GLY A 1 205 ? 28.368 -2.369 -11.744 1.00 60.62 205 GLY A C 1
ATOM 1621 O O . GLY A 1 205 ? 28.667 -3.288 -12.496 1.00 60.62 205 GLY A O 1
ATOM 1622 N N . THR A 1 206 ? 27.288 -1.636 -11.985 1.00 65.31 206 THR A N 1
ATOM 1623 C CA . THR A 1 206 ? 26.452 -1.888 -13.163 1.00 65.31 206 THR A CA 1
ATOM 1624 C C . THR A 1 206 ? 27.026 -1.214 -14.406 1.00 65.31 206 THR A C 1
ATOM 1626 O O . THR A 1 206 ? 27.347 -0.026 -14.387 1.00 65.31 206 THR A O 1
ATOM 1629 N N . SER A 1 207 ? 27.130 -1.951 -15.513 1.00 68.12 207 SER A N 1
ATOM 1630 C CA . SER A 1 207 ? 27.543 -1.404 -16.813 1.00 68.12 207 SER A CA 1
ATOM 1631 C C . SER A 1 207 ? 26.404 -1.495 -17.815 1.00 68.12 207 SER A C 1
ATOM 1633 O O . SER A 1 207 ? 25.852 -2.571 -18.033 1.00 68.12 207 SER A O 1
ATOM 1635 N N . SER A 1 208 ? 26.061 -0.374 -18.453 1.00 69.56 208 SER A N 1
ATOM 1636 C CA . SER A 1 208 ? 25.093 -0.386 -19.548 1.00 69.56 208 SER A CA 1
ATOM 1637 C C . SER A 1 208 ? 25.789 -0.454 -20.897 1.00 69.56 208 SER A C 1
ATOM 1639 O O . SER A 1 208 ? 26.567 0.442 -21.230 1.00 69.56 208 SER A O 1
ATOM 1641 N N . ILE A 1 209 ? 25.453 -1.463 -21.688 1.00 75.00 209 ILE A N 1
ATOM 1642 C CA . ILE A 1 209 ? 25.948 -1.645 -23.049 1.00 75.00 209 ILE A CA 1
ATOM 1643 C C . ILE A 1 209 ? 24.797 -1.358 -24.007 1.00 75.00 209 ILE A C 1
ATOM 1645 O O . ILE A 1 209 ? 23.677 -1.816 -23.793 1.00 75.00 209 ILE A O 1
ATOM 1649 N N . LYS A 1 210 ? 25.059 -0.577 -25.055 1.00 76.81 210 LYS A N 1
ATOM 1650 C CA . LYS A 1 210 ? 24.125 -0.433 -26.173 1.00 76.81 210 LYS A CA 1
ATOM 1651 C C . LYS A 1 210 ? 24.498 -1.463 -27.230 1.00 76.81 210 LYS A C 1
ATOM 1653 O O . LYS A 1 210 ? 25.629 -1.431 -27.710 1.00 76.81 210 LYS A O 1
ATOM 1658 N N . LEU A 1 211 ? 23.579 -2.353 -27.574 1.00 73.38 211 LEU A N 1
ATOM 1659 C CA . LEU A 1 211 ? 23.735 -3.266 -28.700 1.00 73.38 211 LEU A CA 1
ATOM 1660 C C . LEU A 1 211 ? 22.817 -2.820 -29.827 1.00 73.38 211 LEU A C 1
ATOM 1662 O O . LEU A 1 211 ? 21.678 -2.433 -29.581 1.00 73.38 211 LEU A O 1
ATOM 1666 N N . GLN A 1 212 ? 23.319 -2.865 -31.056 1.00 72.81 212 GLN A N 1
ATOM 1667 C CA . GLN A 1 212 ? 22.448 -2.828 -32.219 1.00 72.81 212 GLN A CA 1
ATOM 1668 C C . GLN A 1 212 ? 22.068 -4.257 -32.573 1.00 72.81 212 GLN A C 1
ATOM 1670 O O . GLN A 1 212 ? 22.949 -5.105 -32.723 1.00 72.81 212 GLN A O 1
ATOM 1675 N N . THR A 1 213 ? 20.772 -4.521 -32.674 1.00 70.94 213 THR A N 1
ATOM 1676 C CA . THR A 1 213 ? 20.283 -5.782 -33.219 1.00 70.94 213 THR A CA 1
ATOM 1677 C C . THR A 1 213 ? 20.484 -5.817 -34.726 1.00 70.94 213 THR A C 1
ATOM 1679 O O . THR A 1 213 ? 20.704 -4.787 -35.371 1.00 70.94 213 THR A O 1
ATOM 1682 N N . ASN A 1 214 ? 20.381 -7.016 -35.299 1.00 71.94 214 ASN A N 1
ATOM 1683 C CA . ASN A 1 214 ? 20.466 -7.225 -36.746 1.00 71.94 214 ASN A CA 1
ATOM 1684 C C . ASN A 1 214 ? 19.415 -6.406 -37.521 1.00 71.94 214 ASN A C 1
ATOM 1686 O O . ASN A 1 214 ? 19.611 -6.094 -38.692 1.00 71.94 214 ASN A O 1
ATOM 1690 N N . ASP A 1 215 ? 18.345 -6.005 -36.837 1.00 74.12 215 ASP A N 1
ATOM 1691 C CA . ASP A 1 215 ? 17.211 -5.252 -37.370 1.00 74.12 215 ASP A CA 1
ATOM 1692 C C . ASP A 1 215 ? 17.448 -3.728 -37.311 1.00 74.12 215 ASP A C 1
ATOM 1694 O O . ASP A 1 215 ? 16.567 -2.936 -37.643 1.00 74.12 215 ASP A O 1
ATOM 1698 N N . GLY A 1 216 ? 18.626 -3.295 -36.842 1.00 72.25 216 GLY A N 1
ATOM 1699 C CA . GLY A 1 216 ? 18.999 -1.887 -36.686 1.00 72.25 216 GLY A CA 1
ATOM 1700 C C . GLY A 1 216 ? 18.433 -1.211 -35.433 1.00 72.25 216 GLY A C 1
ATOM 1701 O O . GLY A 1 216 ? 18.654 -0.012 -35.235 1.00 72.25 216 GLY A O 1
ATOM 1702 N N . GLN A 1 217 ? 17.732 -1.942 -34.558 1.00 69.81 217 GLN A N 1
ATOM 1703 C CA . GLN A 1 217 ? 17.243 -1.386 -33.296 1.00 69.81 217 GLN A CA 1
ATOM 1704 C C . GLN A 1 217 ? 18.373 -1.297 -32.271 1.00 69.81 217 GLN A C 1
ATOM 1706 O O . GLN A 1 217 ? 19.180 -2.210 -32.126 1.00 69.81 217 GLN A O 1
ATOM 1711 N N . THR A 1 218 ? 18.440 -0.183 -31.539 1.00 70.25 218 THR A N 1
ATOM 1712 C CA . THR A 1 218 ? 19.412 -0.022 -30.450 1.00 70.25 218 THR A CA 1
ATOM 1713 C C . THR A 1 218 ? 18.775 -0.420 -29.128 1.00 70.25 218 THR A C 1
ATOM 1715 O O . THR A 1 218 ? 17.888 0.273 -28.635 1.00 70.25 218 THR A O 1
ATOM 1718 N N . GLN A 1 219 ? 19.280 -1.487 -28.522 1.00 66.44 219 GLN A N 1
ATOM 1719 C CA . GLN A 1 219 ? 18.850 -1.985 -27.221 1.00 66.44 219 GLN A CA 1
ATOM 1720 C C . GLN A 1 219 ? 19.873 -1.672 -26.147 1.00 66.44 219 GLN A C 1
ATOM 1722 O O . GLN A 1 219 ? 21.081 -1.625 -26.392 1.00 66.44 219 GLN A O 1
ATOM 1727 N N . ARG A 1 220 ? 19.382 -1.458 -24.928 1.00 66.88 220 ARG A N 1
ATOM 1728 C CA . ARG A 1 220 ? 20.227 -1.224 -23.760 1.00 66.88 220 ARG A CA 1
ATOM 1729 C C . ARG A 1 220 ? 20.237 -2.475 -22.894 1.00 66.88 220 ARG A C 1
ATOM 1731 O O . ARG A 1 220 ? 19.230 -2.803 -22.281 1.00 66.88 220 ARG A O 1
ATOM 1738 N N . ILE A 1 221 ? 21.396 -3.113 -22.809 1.00 68.06 221 ILE A N 1
ATOM 1739 C CA . ILE A 1 221 ? 21.660 -4.222 -21.896 1.00 68.06 221 ILE A CA 1
ATOM 1740 C C . ILE A 1 221 ? 22.287 -3.677 -20.626 1.00 68.06 221 ILE A C 1
ATOM 1742 O O . ILE A 1 221 ? 23.173 -2.816 -20.671 1.00 68.06 221 ILE A O 1
ATOM 1746 N N . ILE A 1 222 ? 21.835 -4.192 -19.490 1.00 66.94 222 ILE A N 1
ATOM 1747 C CA . ILE A 1 222 ? 22.384 -3.866 -18.181 1.00 66.94 222 ILE A CA 1
ATOM 1748 C C . ILE A 1 222 ? 23.101 -5.110 -17.653 1.00 66.94 222 ILE A C 1
ATOM 1750 O 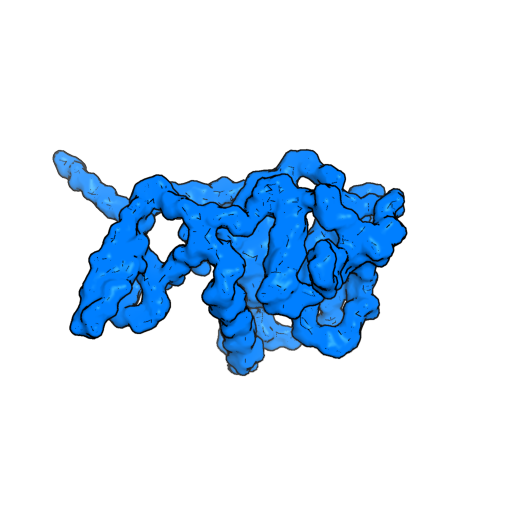O . ILE A 1 222 ? 22.500 -6.172 -17.502 1.00 66.94 222 ILE A O 1
ATOM 1754 N N . LEU A 1 223 ? 24.404 -4.975 -17.406 1.00 66.12 223 LEU A N 1
ATOM 1755 C CA . LEU A 1 223 ? 25.227 -5.997 -16.770 1.00 66.12 223 LEU A CA 1
ATOM 1756 C C . LEU A 1 223 ? 25.403 -5.650 -15.296 1.00 66.12 223 LEU A C 1
ATOM 1758 O O . LEU A 1 223 ? 26.008 -4.622 -14.984 1.00 66.12 223 LEU A O 1
ATOM 1762 N N . THR A 1 224 ? 24.933 -6.532 -14.419 1.00 60.34 224 THR A N 1
ATOM 1763 C CA . THR A 1 224 ? 25.031 -6.377 -12.963 1.00 60.34 224 THR A CA 1
ATOM 1764 C C . THR A 1 224 ? 25.941 -7.463 -12.389 1.00 60.34 224 THR A C 1
ATOM 1766 O O . THR A 1 224 ? 25.869 -8.629 -12.787 1.00 60.34 224 THR A O 1
ATOM 1769 N N . PHE A 1 225 ? 26.833 -7.099 -11.463 1.00 63.00 225 PHE A N 1
ATOM 1770 C CA . PHE A 1 225 ? 27.669 -8.072 -10.752 1.00 63.00 225 PHE A CA 1
ATOM 1771 C C . PHE A 1 225 ? 26.919 -8.686 -9.567 1.00 63.00 225 PHE A C 1
ATOM 1773 O O . PHE A 1 225 ? 26.145 -8.009 -8.899 1.00 63.00 225 PHE A O 1
ATOM 1780 N N . ARG A 1 226 ? 27.227 -9.949 -9.248 1.00 58.09 226 ARG A N 1
ATOM 1781 C CA . ARG A 1 226 ? 26.600 -10.716 -8.157 1.00 58.09 226 ARG A CA 1
ATOM 1782 C C . ARG A 1 226 ? 26.593 -10.004 -6.796 1.00 58.09 226 ARG A C 1
ATOM 1784 O O . ARG A 1 226 ? 25.613 -10.115 -6.077 1.00 58.09 226 ARG A O 1
ATOM 1791 N N . ALA A 1 227 ? 27.631 -9.231 -6.476 1.00 55.19 227 ALA A N 1
ATOM 1792 C CA . ALA A 1 227 ? 27.699 -8.469 -5.227 1.00 55.19 227 ALA A CA 1
ATOM 1793 C C . ALA A 1 227 ? 26.537 -7.465 -5.066 1.00 55.19 227 ALA A C 1
ATOM 1795 O O . ALA A 1 227 ? 26.047 -7.271 -3.962 1.00 55.19 227 ALA A O 1
ATOM 1796 N N . ALA A 1 228 ? 26.047 -6.882 -6.166 1.00 53.22 228 ALA A N 1
ATOM 1797 C CA . ALA A 1 228 ? 24.893 -5.984 -6.133 1.00 53.22 228 ALA A CA 1
ATOM 1798 C C . ALA A 1 228 ? 23.559 -6.728 -5.913 1.00 53.22 228 ALA A C 1
ATOM 1800 O O . ALA A 1 228 ? 22.598 -6.117 -5.461 1.00 53.22 228 ALA A O 1
ATOM 1801 N N . LEU A 1 229 ? 23.499 -8.035 -6.206 1.00 57.16 229 LEU A N 1
ATOM 1802 C CA . LEU A 1 229 ? 22.335 -8.886 -5.915 1.00 57.16 229 LEU A CA 1
ATOM 1803 C C . LEU A 1 229 ? 22.297 -9.271 -4.427 1.00 57.16 229 LEU A C 1
ATOM 1805 O O . LEU A 1 229 ? 21.246 -9.235 -3.797 1.00 57.16 229 LEU A O 1
ATOM 1809 N N . GLU A 1 230 ? 23.462 -9.574 -3.846 1.00 55.41 230 GLU A N 1
ATOM 1810 C CA . GLU A 1 230 ? 23.596 -9.927 -2.424 1.00 55.41 230 GLU A CA 1
ATOM 1811 C C . GLU A 1 230 ? 23.211 -8.755 -1.495 1.00 55.41 230 GLU A C 1
ATOM 1813 O O . GLU A 1 230 ? 22.662 -8.971 -0.415 1.00 55.41 230 GLU A O 1
ATOM 1818 N N . GLU A 1 231 ? 23.419 -7.499 -1.908 1.00 56.72 231 GLU A N 1
ATOM 1819 C CA . GLU A 1 231 ? 22.920 -6.321 -1.174 1.00 56.72 231 GLU A CA 1
ATOM 1820 C C . GLU A 1 231 ? 21.380 -6.253 -1.125 1.00 56.72 231 GLU A C 1
ATOM 1822 O O . GLU A 1 231 ? 20.813 -5.776 -0.140 1.00 56.72 231 GLU A O 1
ATOM 1827 N N . GLU A 1 232 ? 20.685 -6.761 -2.146 1.00 56.34 232 GLU A N 1
ATOM 1828 C CA . GLU A 1 232 ? 19.220 -6.750 -2.229 1.00 56.34 232 GLU A CA 1
ATOM 1829 C C . GLU A 1 232 ? 18.570 -7.897 -1.443 1.00 56.34 232 GLU A C 1
ATOM 1831 O O . GLU A 1 232 ? 17.494 -7.724 -0.855 1.00 56.34 232 GLU A O 1
ATOM 1836 N N . GLU A 1 233 ? 19.230 -9.053 -1.373 1.00 54.69 233 GLU A N 1
ATOM 1837 C CA . GLU A 1 233 ? 18.828 -10.166 -0.504 1.00 54.69 233 GLU A CA 1
ATOM 1838 C C . GLU A 1 233 ? 18.897 -9.780 0.984 1.00 54.69 233 GLU A C 1
ATOM 1840 O O . GLU A 1 233 ? 18.051 -10.208 1.769 1.00 54.69 233 GLU A O 1
ATOM 1845 N N . ASN A 1 234 ? 19.819 -8.888 1.363 1.00 53.91 234 ASN A N 1
ATOM 1846 C CA . ASN A 1 234 ? 20.013 -8.423 2.742 1.00 53.91 234 ASN A CA 1
ATOM 1847 C C . ASN A 1 234 ? 19.093 -7.261 3.173 1.00 53.91 234 ASN A C 1
ATOM 1849 O O . ASN A 1 234 ? 19.270 -6.702 4.261 1.00 53.91 234 ASN A O 1
ATOM 1853 N N . LEU A 1 235 ? 18.110 -6.868 2.356 1.00 58.50 235 LEU A N 1
ATOM 1854 C CA . LEU A 1 235 ? 17.174 -5.801 2.722 1.00 58.50 235 LEU A CA 1
ATOM 1855 C C . LEU A 1 235 ? 16.347 -6.175 3.961 1.00 58.50 235 LEU A C 1
ATOM 1857 O O . LEU A 1 235 ? 15.914 -7.313 4.127 1.00 58.50 235 LEU A O 1
ATOM 1861 N N . ALA A 1 236 ? 16.069 -5.180 4.811 1.00 57.41 236 ALA A N 1
ATOM 1862 C CA . ALA A 1 236 ? 15.431 -5.354 6.122 1.00 57.41 236 ALA A CA 1
ATOM 1863 C C . ALA A 1 236 ? 14.065 -6.068 6.087 1.00 57.41 236 ALA A C 1
ATOM 1865 O O . ALA A 1 236 ? 13.624 -6.614 7.094 1.00 57.41 236 ALA A O 1
ATOM 1866 N N . LEU A 1 237 ? 13.386 -6.073 4.940 1.00 54.97 237 LEU A N 1
ATOM 1867 C CA . LEU A 1 237 ? 12.137 -6.808 4.763 1.00 54.97 237 LEU A CA 1
ATOM 1868 C C . LEU A 1 237 ? 12.330 -8.321 4.669 1.00 54.97 237 LEU A C 1
ATOM 1870 O O . LEU A 1 237 ? 11.505 -9.069 5.187 1.00 54.97 237 LEU A O 1
ATOM 1874 N N . ASN A 1 238 ? 13.440 -8.785 4.105 1.00 51.22 238 ASN A N 1
ATOM 1875 C CA . ASN A 1 238 ? 13.705 -10.213 3.929 1.00 51.22 238 ASN A CA 1
ATOM 1876 C C . ASN A 1 238 ? 14.088 -10.923 5.234 1.00 51.22 238 ASN A C 1
ATOM 1878 O O . ASN A 1 238 ? 14.073 -12.147 5.297 1.00 51.22 238 ASN A O 1
ATOM 1882 N N . THR A 1 239 ? 14.425 -10.177 6.289 1.00 52.03 239 THR A N 1
ATOM 1883 C CA . THR A 1 239 ? 14.822 -10.743 7.589 1.00 52.03 239 THR A CA 1
ATOM 1884 C C . THR A 1 239 ? 13.649 -10.920 8.557 1.00 52.03 239 THR A C 1
ATOM 1886 O O . THR A 1 239 ? 13.831 -11.439 9.660 1.00 52.03 239 THR A O 1
ATOM 1889 N N . ARG A 1 240 ? 12.431 -10.510 8.177 1.00 57.47 240 ARG A N 1
ATOM 1890 C CA . ARG A 1 240 ? 11.235 -10.627 9.023 1.00 57.47 240 ARG A CA 1
ATOM 1891 C C . ARG A 1 240 ? 10.519 -11.949 8.751 1.00 57.47 240 ARG A C 1
ATOM 1893 O O . ARG A 1 240 ? 10.170 -12.243 7.623 1.00 57.47 240 ARG A O 1
ATOM 1900 N N . GLY A 1 241 ? 10.186 -12.710 9.796 1.00 46.62 241 GLY A N 1
ATOM 1901 C CA . GLY A 1 241 ? 9.446 -13.975 9.633 1.00 46.62 241 GLY A CA 1
ATOM 1902 C C . GLY A 1 241 ? 8.066 -13.831 8.966 1.00 46.62 241 GLY A C 1
ATOM 1903 O O . GLY A 1 241 ? 7.568 -14.784 8.374 1.00 46.62 241 GLY A O 1
ATOM 1904 N N . TRP A 1 242 ? 7.467 -12.636 9.021 1.00 56.03 242 TRP A N 1
ATOM 1905 C CA . TRP A 1 242 ? 6.147 -12.345 8.449 1.00 56.03 242 TRP A CA 1
ATOM 1906 C C . TRP A 1 242 ? 6.155 -12.146 6.927 1.00 56.03 242 TRP A C 1
ATOM 1908 O O . TRP A 1 242 ? 5.176 -12.506 6.276 1.00 56.03 242 TRP A O 1
ATOM 1918 N N . THR A 1 243 ? 7.265 -11.694 6.327 1.00 56.06 243 THR A N 1
ATOM 1919 C CA . THR A 1 243 ? 7.326 -11.476 4.869 1.00 56.06 243 THR A CA 1
ATOM 1920 C C . THR A 1 243 ? 7.217 -12.772 4.077 1.00 56.06 243 THR A C 1
ATOM 1922 O O . THR A 1 243 ? 6.772 -12.747 2.935 1.00 56.06 243 THR A O 1
ATOM 1925 N N . MET A 1 244 ? 7.522 -13.920 4.688 1.00 57.03 244 MET A N 1
ATOM 1926 C CA . MET A 1 244 ? 7.302 -15.225 4.067 1.00 57.03 244 MET A CA 1
ATOM 1927 C C . MET A 1 244 ? 5.810 -15.510 3.831 1.00 57.03 244 MET A C 1
ATOM 1929 O O . MET A 1 244 ? 5.451 -16.013 2.771 1.00 57.03 244 MET A O 1
ATOM 1933 N N . GLN A 1 245 ? 4.927 -15.161 4.775 1.00 55.91 245 GLN A N 1
ATOM 1934 C CA . GLN A 1 245 ? 3.479 -15.332 4.586 1.00 55.91 245 GLN A CA 1
ATOM 1935 C C . GLN A 1 245 ? 2.957 -14.381 3.507 1.00 55.91 245 GLN A C 1
ATOM 1937 O O . GLN A 1 245 ? 2.205 -14.788 2.628 1.00 55.91 245 GLN A O 1
ATOM 1942 N N . GLU A 1 246 ? 3.418 -13.136 3.533 1.00 64.75 246 GLU A N 1
ATOM 1943 C CA . GLU A 1 246 ? 3.048 -12.098 2.568 1.00 64.75 246 GLU A CA 1
ATOM 1944 C C . GLU A 1 246 ? 3.482 -12.474 1.143 1.00 64.75 246 GLU A C 1
ATOM 1946 O O . GLU A 1 246 ? 2.730 -12.282 0.189 1.00 64.75 246 GLU A O 1
ATOM 1951 N N . HIS A 1 247 ? 4.670 -13.066 1.000 1.00 62.34 247 HIS A N 1
ATOM 1952 C CA . HIS A 1 247 ? 5.219 -13.497 -0.282 1.00 62.34 247 HIS A CA 1
ATOM 1953 C C . HIS A 1 247 ? 4.521 -14.748 -0.835 1.00 62.34 247 HIS A C 1
ATOM 1955 O O . HIS A 1 247 ? 4.235 -14.811 -2.025 1.00 62.34 247 HIS A O 1
ATOM 1961 N N . ILE A 1 248 ? 4.230 -15.739 0.016 1.00 63.91 248 ILE A N 1
ATOM 1962 C CA . ILE A 1 248 ? 3.665 -17.029 -0.419 1.00 63.91 248 ILE A CA 1
ATOM 1963 C C . ILE A 1 248 ? 2.161 -16.937 -0.707 1.00 63.91 248 ILE A C 1
ATOM 1965 O O . ILE A 1 248 ? 1.663 -17.655 -1.572 1.00 63.91 248 ILE A O 1
ATOM 1969 N N . LEU A 1 249 ? 1.427 -16.094 0.025 1.00 73.50 249 LEU A N 1
ATOM 1970 C CA . LEU A 1 249 ? -0.038 -16.067 -0.039 1.00 73.50 249 LEU A CA 1
ATOM 1971 C C . LEU A 1 249 ? -0.585 -15.091 -1.082 1.00 73.50 249 LEU A C 1
ATOM 1973 O O . LEU A 1 249 ? -1.715 -15.258 -1.527 1.00 73.50 249 LEU A O 1
ATOM 1977 N N . SER A 1 250 ? 0.195 -14.088 -1.485 1.00 78.81 250 SER A N 1
ATOM 1978 C CA . SER A 1 250 ? -0.275 -13.064 -2.419 1.00 78.81 250 SER A CA 1
ATOM 1979 C C . SER A 1 250 ? -0.512 -13.635 -3.817 1.00 78.81 250 SER A C 1
ATOM 1981 O O . SER A 1 250 ? 0.411 -14.140 -4.453 1.00 78.81 250 SER A O 1
ATOM 1983 N N . ARG A 1 251 ? -1.737 -13.484 -4.333 1.00 78.56 251 ARG A N 1
ATOM 1984 C CA . ARG A 1 251 ? -2.113 -13.886 -5.705 1.00 78.56 251 ARG A CA 1
ATOM 1985 C C . ARG A 1 251 ? -1.313 -13.129 -6.761 1.00 78.56 251 ARG A C 1
ATOM 1987 O O . ARG A 1 251 ? -0.747 -13.722 -7.674 1.00 78.56 251 ARG A O 1
ATOM 1994 N N . HIS A 1 252 ? -1.237 -11.815 -6.590 1.00 86.81 252 HIS A N 1
ATOM 1995 C CA . HIS A 1 252 ? -0.347 -10.948 -7.345 1.00 86.81 252 HIS A CA 1
ATOM 1996 C C . HIS A 1 252 ? 0.556 -10.218 -6.361 1.00 86.81 252 HIS A C 1
ATOM 1998 O O . HIS A 1 252 ? 0.076 -9.588 -5.416 1.00 86.81 252 HIS A O 1
ATOM 2004 N N . LEU A 1 253 ? 1.861 -10.286 -6.600 1.00 86.62 253 LEU A N 1
ATOM 2005 C CA . LEU A 1 253 ? 2.865 -9.617 -5.788 1.00 86.62 253 LEU A CA 1
ATOM 2006 C C . LEU A 1 253 ? 3.639 -8.632 -6.661 1.00 86.62 253 LEU A C 1
ATOM 2008 O O . LEU A 1 253 ? 4.326 -9.029 -7.600 1.00 86.62 253 LEU A O 1
ATOM 2012 N N . LEU A 1 254 ? 3.543 -7.345 -6.335 1.00 88.81 254 LEU A N 1
ATOM 2013 C CA . LEU A 1 254 ? 4.379 -6.309 -6.929 1.00 88.81 254 LEU A CA 1
ATOM 2014 C C . LEU A 1 254 ? 5.502 -5.961 -5.958 1.00 88.81 254 LEU A C 1
ATOM 2016 O O . LEU A 1 254 ? 5.282 -5.314 -4.934 1.00 88.81 254 LEU A O 1
ATOM 2020 N N . ILE A 1 255 ? 6.718 -6.371 -6.300 1.00 85.25 255 ILE A N 1
ATOM 2021 C CA . ILE A 1 255 ? 7.910 -6.045 -5.523 1.00 85.25 255 ILE A CA 1
ATOM 2022 C C . ILE A 1 255 ? 8.502 -4.735 -6.044 1.00 85.25 255 ILE A C 1
ATOM 2024 O O . ILE A 1 255 ? 8.953 -4.654 -7.186 1.00 85.25 255 ILE A O 1
ATOM 2028 N N . ILE A 1 256 ? 8.543 -3.710 -5.190 1.00 85.00 256 ILE A N 1
ATOM 2029 C CA . ILE A 1 256 ? 9.226 -2.446 -5.486 1.00 85.00 256 ILE A CA 1
ATOM 2030 C C . ILE A 1 256 ? 10.540 -2.425 -4.703 1.00 85.00 256 ILE A C 1
ATOM 2032 O O . ILE A 1 256 ? 10.617 -1.974 -3.557 1.00 85.00 256 ILE A O 1
ATOM 2036 N N . GLY A 1 257 ? 11.560 -3.000 -5.342 1.00 75.88 257 GLY A N 1
ATOM 2037 C CA . GLY A 1 257 ? 12.926 -3.114 -4.841 1.00 75.88 257 GLY A CA 1
ATOM 2038 C C . GLY A 1 257 ? 13.836 -1.961 -5.249 1.00 75.88 257 GLY A C 1
ATOM 2039 O O . GLY A 1 257 ? 13.411 -0.949 -5.822 1.00 75.88 257 GLY A O 1
ATOM 2040 N N . THR A 1 258 ? 15.117 -2.123 -4.934 1.00 66.38 258 THR A N 1
ATOM 2041 C CA . THR A 1 258 ? 16.129 -1.095 -5.192 1.00 66.38 258 THR A CA 1
ATOM 2042 C C . THR A 1 258 ? 16.578 -1.166 -6.645 1.00 66.38 258 THR A C 1
ATOM 2044 O O . THR A 1 258 ? 16.539 -0.138 -7.320 1.00 66.38 258 THR A O 1
ATOM 2047 N N . TRP A 1 259 ? 16.915 -2.363 -7.152 1.00 57.88 259 TRP A N 1
ATOM 2048 C CA . TRP A 1 259 ? 17.509 -2.520 -8.488 1.00 57.88 259 TRP A CA 1
ATOM 2049 C C . TRP A 1 259 ? 17.117 -3.793 -9.242 1.00 57.88 259 TRP A C 1
ATOM 2051 O O . TRP A 1 259 ? 17.362 -3.830 -10.443 1.00 57.88 259 TRP A O 1
ATOM 2061 N N . VAL A 1 260 ? 16.513 -4.804 -8.610 1.00 47.84 260 VAL A N 1
ATOM 2062 C CA . VAL A 1 260 ? 16.152 -6.063 -9.284 1.00 47.84 260 VAL A CA 1
ATOM 2063 C C . VAL A 1 260 ? 14.672 -6.374 -9.086 1.00 47.84 260 VAL A C 1
ATOM 2065 O O . VAL A 1 260 ? 14.088 -6.133 -8.030 1.00 47.84 260 VAL A O 1
ATOM 2068 N N . THR A 1 261 ? 14.052 -6.905 -10.134 1.00 41.53 261 THR A N 1
ATOM 2069 C CA . THR A 1 261 ? 12.801 -7.660 -10.040 1.00 41.53 261 THR A CA 1
ATOM 2070 C C . THR A 1 261 ? 13.139 -9.103 -10.397 1.00 41.53 261 THR A C 1
ATOM 2072 O O . THR A 1 261 ? 13.614 -9.333 -11.512 1.00 41.53 261 THR A O 1
ATOM 2075 N N . GLU A 1 262 ? 12.973 -10.023 -9.444 1.00 38.78 262 GLU A N 1
ATOM 2076 C CA . GLU A 1 262 ? 13.026 -11.475 -9.686 1.00 38.78 262 GLU A CA 1
ATOM 2077 C C . GLU A 1 262 ? 11.877 -11.930 -10.594 1.00 38.78 262 GLU A C 1
ATOM 2079 O O . GLU A 1 262 ? 10.780 -11.325 -10.512 1.00 38.78 262 GLU A O 1
#

Sequence (262 aa):
MRHPEFGKKQILTQAGDDLGRGLNDCRPISLDPLSDRTIIDVREWMKKCEDERDGSHKICSLSEDAFVPTRVIKIIASEQGLHLRLIRGKDIEEHDTSGFMALSYCWGGDQPKQLMRNNLDSYKTDIPWKTLPKTLQDAATTAQALGFHYVWVDSMCIIQDSEEDKAVEISQMTQVYAHARLTVMARRGGRVTDGFLHSRALPSGTSSIKLQTNDGQTQRIILTFRAALEEEENLALNTRGWTMQEHILSRHLLIIGTWVTE